Protein AF-A0A350VZP4-F1 (afdb_monomer)

Nearest PDB structures (foldseek):
  2hr2-assembly2_B  TM=6.328E-01  e=2.659E-02  Chlorobaculum tepidum TLS
  6epf-assembly1_Q  TM=5.638E-01  e=1.658E-01  Rattus norvegicus
  8glv-assembly1_Lf  TM=3.505E-01  e=9.281E-02  Chlamydomonas reinhardtii
  5m73-assembly1_C  TM=5.768E-01  e=5.293E-01  Homo sapiens
  4p3f-assembly1_A  TM=4.362E-01  e=3.387E-01  Homo sapiens

Secondary structure (DSSP, 8-state):
-B--HHHHHHHHHHTT--HHHHHTTTS-HHHHHHHHTTSSPPPHHHHHHHHHHTT--STTSB-PPPHHHHHHHHHHHHHHHHHHTT-HHHHHHHHHHHHHH--SHHHHHHHHHHHHHHHHHTT--HHHHHHHHHHHHHTT-TT--GGGGGG----HHHHHHHHHHHHHHHHTT-HHHHHHHHHHHHHHHHSTTS-HHHHHHHHHHHHHHHHHHHHHTT-HHHHHHHHHHHHHHHTT-S--TTHHHHHHHHHHHH-HHHHHHHHHHHHTTS---

Radius of gyration: 20.95 Å; Cα contacts (8 Å, |Δi|>4): 313; chains: 1; bounding box: 65×46×57 Å

Structure (mmCIF, N/CA/C/O backbone):
data_AF-A0A350VZP4-F1
#
_entry.id   AF-A0A350VZP4-F1
#
loop_
_atom_site.group_PDB
_atom_site.id
_atom_site.type_symbol
_atom_site.label_atom_id
_atom_site.label_alt_id
_atom_site.label_comp_id
_atom_site.label_asym_id
_atom_site.label_entity_id
_atom_site.label_seq_id
_atom_site.pdbx_PDB_ins_code
_atom_site.Cartn_x
_atom_site.Cartn_y
_atom_site.Cartn_z
_atom_site.occupancy
_atom_site.B_iso_or_equiv
_atom_site.auth_seq_id
_atom_site.auth_comp_id
_atom_site.auth_asym_id
_atom_site.auth_atom_id
_atom_site.pdbx_PDB_model_num
ATOM 1 N N . MET A 1 1 ? 18.866 -14.760 -0.408 1.00 57.41 1 MET A N 1
ATOM 2 C CA . MET A 1 1 ? 18.502 -15.368 -1.714 1.00 57.41 1 MET A CA 1
ATOM 3 C C . MET A 1 1 ? 18.438 -14.247 -2.742 1.00 57.41 1 MET A C 1
ATOM 5 O O . MET A 1 1 ? 17.937 -13.197 -2.379 1.00 57.41 1 MET A O 1
ATOM 9 N N . PHE A 1 2 ? 18.953 -14.392 -3.967 1.00 70.62 2 PHE A N 1
ATOM 10 C CA . PHE A 1 2 ? 18.781 -13.342 -4.988 1.00 70.62 2 PHE A CA 1
ATOM 11 C C . PHE A 1 2 ? 17.349 -13.341 -5.523 1.00 70.62 2 PHE A C 1
ATOM 13 O O . PHE A 1 2 ? 16.767 -14.417 -5.671 1.00 70.62 2 PHE A O 1
ATOM 20 N N . TYR A 1 3 ? 16.772 -12.168 -5.800 1.00 76.81 3 TYR A N 1
ATOM 21 C CA . TYR A 1 3 ? 15.453 -12.132 -6.433 1.00 76.81 3 TYR A CA 1
ATOM 22 C C . TYR A 1 3 ? 15.550 -12.664 -7.869 1.00 76.81 3 TYR A C 1
ATOM 24 O O . TYR A 1 3 ? 16.471 -12.339 -8.615 1.00 76.81 3 TYR A O 1
ATOM 32 N N . SER A 1 4 ? 14.608 -13.526 -8.246 1.00 85.94 4 SER A N 1
ATOM 33 C CA . SER A 1 4 ? 14.521 -14.115 -9.580 1.00 85.94 4 SER A CA 1
ATOM 34 C C . SER A 1 4 ? 13.068 -14.150 -10.005 1.00 85.94 4 SER A C 1
ATOM 36 O O . SER A 1 4 ? 12.213 -14.598 -9.243 1.00 85.94 4 SER A O 1
ATOM 38 N N . GLY A 1 5 ? 12.791 -13.732 -11.240 1.00 90.00 5 GLY A N 1
ATOM 39 C CA . GLY A 1 5 ? 11.440 -13.781 -11.794 1.00 90.00 5 GLY A CA 1
ATOM 40 C C . GLY A 1 5 ? 10.832 -15.187 -11.804 1.00 90.00 5 GLY A C 1
ATOM 41 O O . GLY A 1 5 ? 9.613 -15.309 -11.739 1.00 90.00 5 GLY A O 1
ATOM 42 N N . LYS A 1 6 ? 11.651 -16.248 -11.772 1.00 92.88 6 LYS A N 1
ATOM 43 C CA . LYS A 1 6 ? 11.173 -17.634 -11.647 1.00 92.88 6 LYS A CA 1
ATOM 44 C C . LYS A 1 6 ? 10.316 -17.852 -10.397 1.00 92.88 6 LYS A C 1
ATOM 46 O O . LYS A 1 6 ? 9.273 -18.483 -10.497 1.00 92.88 6 LYS A O 1
ATOM 51 N N . PHE A 1 7 ? 10.679 -17.237 -9.266 1.00 93.69 7 PHE A N 1
ATOM 52 C CA . PHE A 1 7 ? 9.888 -17.334 -8.034 1.00 93.69 7 PHE A CA 1
ATOM 53 C C . PHE A 1 7 ? 8.480 -16.751 -8.197 1.00 93.69 7 PHE A C 1
ATOM 55 O O . PHE A 1 7 ? 7.531 -17.285 -7.628 1.00 93.69 7 PHE A O 1
ATOM 62 N N . ILE A 1 8 ? 8.327 -15.685 -8.995 1.00 96.56 8 ILE A N 1
ATOM 63 C CA . ILE A 1 8 ? 7.005 -15.135 -9.325 1.00 96.56 8 ILE A CA 1
ATOM 64 C C . ILE A 1 8 ? 6.190 -16.195 -10.071 1.00 96.56 8 ILE A C 1
ATOM 66 O O . ILE A 1 8 ? 5.062 -16.476 -9.675 1.00 96.56 8 ILE A O 1
ATOM 70 N N . GLY A 1 9 ? 6.773 -16.819 -11.099 1.00 97.00 9 GLY A N 1
ATOM 71 C CA . GLY A 1 9 ? 6.106 -17.852 -11.893 1.00 97.00 9 GLY A CA 1
ATOM 72 C C . GLY A 1 9 ? 5.699 -19.073 -11.066 1.00 97.00 9 GLY A C 1
ATOM 73 O O . GLY A 1 9 ? 4.558 -19.521 -11.167 1.00 97.00 9 GLY A O 1
ATOM 74 N N . ASP A 1 10 ? 6.589 -19.569 -10.206 1.00 96.00 10 ASP A N 1
ATOM 75 C CA . ASP A 1 10 ? 6.340 -20.740 -9.356 1.00 96.00 10 ASP A CA 1
ATOM 76 C C . ASP A 1 10 ? 5.151 -20.510 -8.411 1.00 96.00 10 ASP A C 1
ATOM 78 O O . ASP A 1 10 ? 4.213 -21.315 -8.354 1.00 96.00 10 ASP A O 1
ATOM 82 N N . VAL A 1 11 ? 5.141 -19.372 -7.709 1.00 96.69 11 VAL A N 1
ATOM 83 C CA . VAL A 1 11 ? 4.050 -19.018 -6.793 1.00 96.69 11 VAL A CA 1
ATOM 84 C C . VAL A 1 11 ? 2.759 -18.732 -7.562 1.00 96.69 11 VAL A C 1
ATOM 86 O O . VAL A 1 11 ? 1.705 -19.248 -7.188 1.00 96.69 11 VAL A O 1
ATOM 89 N N . ARG A 1 12 ? 2.824 -17.957 -8.655 1.00 97.75 12 ARG A N 1
ATOM 90 C CA . ARG A 1 12 ? 1.656 -17.610 -9.480 1.00 97.75 12 ARG A CA 1
ATOM 91 C C . ARG A 1 12 ? 0.965 -18.863 -10.022 1.00 97.75 12 ARG A C 1
ATOM 93 O O . ARG A 1 12 ? -0.257 -18.964 -9.939 1.00 97.75 12 ARG A O 1
ATOM 100 N N . ASN A 1 13 ? 1.737 -19.814 -10.552 1.00 97.19 13 ASN A N 1
ATOM 101 C CA . ASN A 1 13 ? 1.211 -21.074 -11.078 1.00 97.19 13 ASN A CA 1
ATOM 102 C C . ASN A 1 13 ? 0.595 -21.934 -9.966 1.00 97.19 13 ASN A C 1
ATOM 104 O O . ASN A 1 13 ? -0.486 -22.478 -10.160 1.00 97.19 13 ASN A O 1
ATOM 108 N N . THR A 1 14 ? 1.221 -21.994 -8.786 1.00 97.00 14 THR A N 1
ATOM 109 C CA . THR A 1 14 ? 0.673 -22.714 -7.620 1.00 97.00 14 THR A CA 1
ATOM 110 C C . THR A 1 14 ? -0.674 -22.134 -7.168 1.00 97.00 14 THR A C 1
ATOM 112 O O . THR A 1 14 ? -1.569 -22.875 -6.771 1.00 97.00 14 THR A O 1
ATOM 115 N N . GLN A 1 15 ? -0.842 -20.812 -7.262 1.00 96.19 15 GLN A N 1
ATOM 116 C CA . GLN A 1 15 ? -2.089 -20.111 -6.931 1.00 96.19 15 GLN A CA 1
ATOM 117 C C . GLN A 1 15 ? -3.099 -20.056 -8.095 1.00 96.19 15 GLN A C 1
ATOM 119 O O . GLN A 1 15 ? -4.172 -19.483 -7.932 1.00 96.19 15 GLN A O 1
ATOM 124 N N . ASN A 1 16 ? -2.784 -20.636 -9.261 1.00 96.38 16 ASN A N 1
ATOM 125 C CA . ASN A 1 16 ? -3.605 -20.590 -10.481 1.00 96.38 16 ASN A CA 1
ATOM 126 C C . ASN A 1 16 ? -3.973 -19.169 -10.960 1.00 96.38 16 ASN A C 1
ATOM 128 O O . ASN A 1 16 ? -5.009 -18.968 -11.592 1.00 96.38 16 ASN A O 1
ATOM 132 N N . ILE A 1 17 ? -3.116 -18.181 -10.694 1.00 97.06 17 ILE A N 1
ATOM 133 C CA . ILE A 1 17 ? -3.336 -16.790 -11.113 1.00 97.06 17 ILE A CA 1
ATOM 134 C C . ILE A 1 17 ? -2.867 -16.615 -12.559 1.00 97.06 17 ILE A C 1
ATOM 136 O O . ILE A 1 17 ? -1.773 -17.050 -12.933 1.00 97.06 17 ILE A O 1
ATOM 140 N N . LYS A 1 18 ? -3.657 -15.952 -13.406 1.00 97.69 18 LYS A N 1
ATOM 141 C CA . LYS A 1 18 ? -3.267 -15.708 -14.802 1.00 97.69 18 LYS A CA 1
ATOM 142 C C . LYS A 1 18 ? -2.211 -14.608 -14.889 1.00 97.69 18 LYS A C 1
ATOM 144 O O . LYS A 1 18 ? -2.207 -13.653 -14.118 1.00 97.69 18 LYS A O 1
ATOM 149 N N . LEU A 1 19 ? -1.360 -14.680 -15.917 1.00 98.06 19 LEU A N 1
ATOM 150 C CA . LEU A 1 19 ? -0.386 -13.622 -16.228 1.00 98.06 19 LEU A CA 1
ATOM 151 C C . LEU A 1 19 ? -1.046 -12.239 -16.346 1.00 98.06 19 LEU A C 1
ATOM 153 O O . LEU A 1 19 ? -0.492 -11.256 -15.869 1.00 98.06 19 LEU A O 1
ATOM 157 N N . ALA A 1 20 ? -2.220 -12.163 -16.981 1.00 97.19 20 ALA A N 1
ATOM 158 C CA . ALA A 1 20 ? -2.945 -10.908 -17.175 1.00 97.19 20 ALA A CA 1
ATOM 159 C C . ALA A 1 20 ? -3.426 -10.287 -15.857 1.00 97.19 20 ALA A C 1
ATOM 161 O O . ALA A 1 20 ? -3.312 -9.077 -15.693 1.00 97.19 20 ALA A O 1
ATOM 162 N N . GLU A 1 21 ? -3.902 -11.113 -14.922 1.00 96.62 21 GLU A N 1
ATOM 163 C CA . GLU A 1 21 ? -4.370 -10.673 -13.602 1.00 96.62 21 GLU A CA 1
ATOM 164 C C . GLU A 1 21 ? -3.193 -10.151 -12.772 1.00 96.62 21 GLU A C 1
ATOM 166 O O . GLU A 1 21 ? -3.247 -9.045 -12.241 1.00 96.62 21 GLU A O 1
ATOM 171 N N . LEU A 1 22 ? -2.076 -10.890 -12.736 1.00 97.88 22 LEU A N 1
ATOM 172 C CA . LEU A 1 22 ? -0.912 -10.467 -11.960 1.00 97.88 22 LEU A CA 1
ATOM 173 C C . LEU A 1 22 ? -0.239 -9.213 -12.541 1.00 97.88 22 LEU A C 1
ATOM 175 O O . LEU A 1 22 ? 0.160 -8.321 -11.791 1.00 97.88 22 LEU A O 1
ATOM 179 N N . ALA A 1 23 ? -0.109 -9.134 -13.869 1.00 97.38 23 ALA A N 1
ATOM 180 C CA . ALA A 1 23 ? 0.598 -8.049 -14.550 1.00 97.38 23 ALA A CA 1
ATOM 181 C C . ALA A 1 23 ? -0.189 -6.730 -14.603 1.00 97.38 23 ALA A C 1
ATOM 183 O O . ALA A 1 23 ? 0.414 -5.693 -14.887 1.00 97.38 23 ALA A O 1
ATOM 184 N N . GLN A 1 24 ? -1.505 -6.757 -14.355 1.00 96.19 24 GLN A N 1
ATOM 185 C CA . GLN A 1 24 ? -2.424 -5.640 -14.583 1.00 96.19 24 GLN A CA 1
ATOM 186 C C . GLN A 1 24 ? -1.878 -4.309 -14.050 1.00 96.19 24 GLN A C 1
ATOM 188 O O . GLN A 1 24 ? -1.622 -4.162 -12.856 1.00 96.19 24 GLN A O 1
ATOM 193 N N . GLY A 1 25 ? -1.648 -3.364 -14.965 1.00 95.75 25 GLY A N 1
ATOM 194 C CA . GLY A 1 25 ? -1.142 -2.020 -14.675 1.00 95.75 25 GLY A CA 1
ATOM 195 C C . GLY A 1 25 ? 0.305 -1.925 -14.173 1.00 95.75 25 GLY A C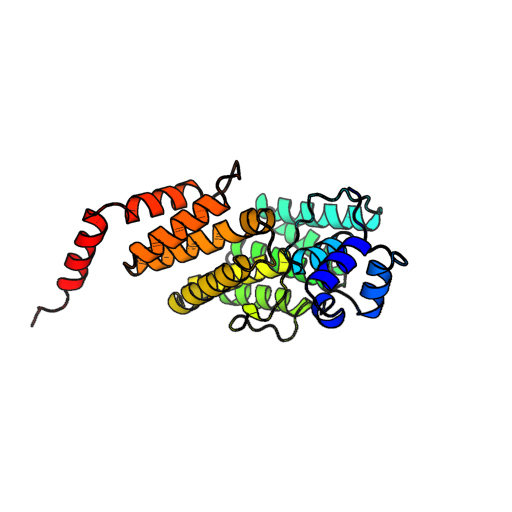 1
ATOM 196 O O . GLY A 1 25 ? 0.833 -0.818 -14.135 1.00 95.75 25 GLY A O 1
ATOM 197 N N . LEU A 1 26 ? 0.970 -3.041 -13.850 1.00 96.88 26 LEU A N 1
ATOM 198 C CA . LEU A 1 26 ? 2.385 -3.080 -13.458 1.00 96.88 26 LEU A CA 1
ATOM 199 C C . LEU A 1 26 ? 3.306 -3.241 -14.671 1.00 96.88 26 LEU A C 1
ATOM 201 O O . LEU A 1 26 ? 4.328 -2.565 -14.781 1.00 96.88 26 LEU A O 1
ATOM 205 N N . CYS A 1 27 ? 2.957 -4.152 -15.583 1.00 96.50 27 CYS A N 1
ATOM 206 C CA . CYS A 1 27 ? 3.698 -4.404 -16.816 1.00 96.50 27 CYS A CA 1
ATOM 207 C C . CYS A 1 27 ? 2.826 -5.132 -17.855 1.00 96.50 27 CYS A C 1
ATOM 209 O O . CYS A 1 27 ? 1.683 -5.491 -17.589 1.00 96.50 27 CYS A O 1
ATOM 211 N N . SER A 1 28 ? 3.348 -5.357 -19.064 1.00 97.12 28 SER A N 1
ATOM 212 C CA . SER A 1 28 ? 2.641 -6.183 -20.050 1.00 97.12 28 SER A CA 1
ATOM 213 C C . SER A 1 28 ? 2.759 -7.674 -19.726 1.00 97.12 28 SER A C 1
ATOM 215 O O . SER A 1 28 ? 3.760 -8.127 -19.170 1.00 97.12 28 SER A O 1
ATOM 217 N N . THR A 1 29 ? 1.784 -8.475 -20.158 1.00 97.94 29 THR A N 1
ATOM 218 C CA . THR A 1 29 ? 1.824 -9.943 -20.015 1.00 97.94 29 THR A CA 1
ATOM 219 C C . THR A 1 29 ? 3.075 -10.555 -20.649 1.00 97.94 29 THR A C 1
ATOM 221 O O . THR A 1 29 ? 3.705 -11.431 -20.063 1.00 97.94 29 THR A O 1
ATOM 224 N N . ALA A 1 30 ? 3.498 -10.042 -21.809 1.00 97.88 30 ALA A N 1
ATOM 225 C CA . ALA A 1 30 ? 4.730 -10.454 -22.482 1.00 97.88 30 ALA A CA 1
ATOM 226 C C . ALA A 1 30 ? 6.005 -10.038 -21.723 1.00 97.88 30 ALA A C 1
ATOM 228 O O . ALA A 1 30 ? 7.049 -10.681 -21.851 1.00 97.88 30 ALA A O 1
ATOM 229 N N . GLN A 1 31 ? 5.963 -8.943 -20.959 1.00 97.31 31 GLN A N 1
ATOM 230 C CA . GLN A 1 31 ? 7.057 -8.578 -20.064 1.00 97.31 31 GLN A CA 1
ATOM 231 C C . GLN A 1 31 ? 7.106 -9.521 -18.862 1.00 97.31 31 GLN A C 1
ATOM 233 O O . GLN A 1 31 ? 8.182 -10.046 -18.587 1.00 97.31 31 GLN A O 1
ATOM 238 N N . LEU A 1 32 ? 5.968 -9.788 -18.212 1.00 98.00 32 LEU A N 1
ATOM 239 C CA . LEU A 1 32 ? 5.892 -10.727 -17.092 1.00 98.00 32 LEU A CA 1
ATOM 240 C C . LEU A 1 32 ? 6.352 -12.135 -17.497 1.00 98.00 32 LEU A C 1
ATOM 242 O O . LEU A 1 32 ? 7.193 -12.710 -16.821 1.00 98.00 32 LEU A O 1
ATOM 246 N N . ALA A 1 33 ? 5.910 -12.652 -18.647 1.00 97.75 33 ALA A N 1
ATOM 247 C CA . ALA A 1 33 ? 6.330 -13.968 -19.137 1.00 97.75 33 ALA A CA 1
ATOM 248 C C . ALA A 1 33 ? 7.857 -14.082 -19.317 1.00 97.75 33 ALA A C 1
ATOM 250 O O . ALA A 1 33 ? 8.453 -15.098 -18.967 1.00 97.75 33 ALA A O 1
ATOM 251 N N . ARG A 1 34 ? 8.513 -13.024 -19.820 1.00 97.56 34 ARG A N 1
ATOM 252 C CA . ARG A 1 34 ? 9.983 -12.978 -19.946 1.00 97.56 34 ARG A CA 1
ATOM 253 C C . ARG A 1 34 ? 10.697 -12.835 -18.603 1.00 97.56 34 ARG A C 1
ATOM 255 O O . ARG A 1 34 ? 11.831 -13.293 -18.482 1.00 97.56 34 ARG A O 1
ATOM 262 N N . ILE A 1 35 ? 10.061 -12.187 -17.626 1.00 96.81 35 ILE A N 1
ATOM 263 C CA . ILE A 1 35 ? 10.557 -12.122 -16.247 1.00 96.81 35 ILE A CA 1
ATOM 264 C C . ILE A 1 35 ? 10.514 -13.520 -15.626 1.00 96.81 35 ILE A C 1
ATOM 266 O O . ILE A 1 35 ? 11.533 -14.004 -15.137 1.00 96.81 35 ILE A O 1
ATOM 270 N N . GLU A 1 36 ? 9.373 -14.204 -15.713 1.00 97.00 36 GLU A N 1
ATOM 271 C CA . GLU A 1 36 ? 9.186 -15.548 -15.154 1.00 97.00 36 GLU A CA 1
ATOM 272 C C . GLU A 1 36 ? 10.107 -16.593 -15.793 1.00 97.00 36 GLU A C 1
ATOM 274 O O . GLU A 1 36 ? 10.627 -17.462 -15.099 1.00 97.00 36 GLU A O 1
ATOM 279 N N . SER A 1 37 ? 10.392 -16.482 -17.093 1.00 95.06 37 SER A N 1
ATOM 280 C CA . SER A 1 37 ? 11.331 -17.382 -17.770 1.00 95.06 37 SER A CA 1
ATOM 281 C C . SER A 1 37 ? 12.809 -17.081 -17.477 1.00 95.06 37 SER A C 1
ATOM 283 O O . SER A 1 37 ? 13.681 -17.873 -17.836 1.00 95.06 37 SER A O 1
ATOM 285 N N . GLY A 1 38 ? 13.114 -15.943 -16.844 1.00 92.19 38 GLY A N 1
ATOM 286 C CA . GLY A 1 38 ? 14.479 -15.460 -16.616 1.00 92.19 38 GLY A CA 1
ATOM 287 C C . GLY A 1 38 ? 15.149 -14.843 -17.849 1.00 92.19 38 GLY A C 1
ATOM 288 O O . GLY A 1 38 ? 16.324 -14.496 -17.788 1.00 92.19 38 GLY A O 1
ATOM 289 N N . VAL A 1 39 ? 14.419 -14.671 -18.957 1.00 93.25 39 VAL A N 1
ATOM 290 C CA . VAL A 1 39 ? 14.911 -13.988 -20.170 1.00 93.25 39 VAL A CA 1
ATOM 291 C C . VAL A 1 39 ? 15.154 -12.499 -19.908 1.00 93.25 39 VAL A C 1
ATOM 293 O O . VAL A 1 39 ? 15.984 -11.877 -20.568 1.00 93.25 39 VAL A O 1
ATOM 296 N N . ARG A 1 40 ? 14.426 -11.905 -18.957 1.00 90.19 40 ARG A N 1
ATOM 297 C CA . ARG A 1 40 ? 14.554 -10.497 -18.576 1.00 90.19 40 ARG A CA 1
ATOM 298 C C . ARG A 1 40 ? 14.561 -10.352 -17.055 1.00 90.19 40 ARG A C 1
ATOM 300 O O . ARG A 1 40 ? 13.712 -10.932 -16.391 1.00 90.19 40 ARG A O 1
ATOM 307 N N . SER A 1 41 ? 15.451 -9.521 -16.513 1.00 89.50 41 SER A N 1
ATOM 308 C CA . SER A 1 41 ? 15.348 -9.102 -15.108 1.00 89.50 41 SER A CA 1
ATOM 309 C C . SER A 1 41 ? 14.279 -8.020 -14.937 1.00 89.50 41 SER A C 1
ATOM 311 O O . SER A 1 41 ? 14.102 -7.165 -15.810 1.00 89.50 41 SER A O 1
ATOM 313 N N . ALA A 1 42 ? 13.558 -8.063 -13.822 1.00 92.19 42 ALA A N 1
ATOM 314 C CA . ALA A 1 42 ? 12.642 -7.001 -13.426 1.00 92.19 42 ALA A CA 1
ATOM 315 C C . ALA A 1 42 ? 13.388 -5.947 -12.604 1.00 92.19 42 ALA A C 1
ATOM 317 O O . ALA A 1 42 ? 14.251 -6.313 -11.810 1.00 92.19 42 ALA A O 1
ATOM 318 N N . GLU A 1 43 ? 12.996 -4.675 -12.737 1.00 92.81 43 GLU A N 1
ATOM 319 C CA . GLU A 1 43 ? 13.360 -3.661 -11.741 1.00 92.81 43 GLU A CA 1
ATOM 320 C C . GLU A 1 43 ? 12.887 -4.119 -10.366 1.00 92.81 43 GLU A C 1
ATOM 322 O O . GLU A 1 43 ? 11.782 -4.660 -10.249 1.00 92.81 43 GLU A O 1
ATOM 327 N N . LYS A 1 44 ? 13.688 -3.888 -9.319 1.00 93.06 44 LYS A N 1
ATOM 328 C CA . LYS A 1 44 ? 13.354 -4.368 -7.968 1.00 93.06 44 LYS A CA 1
ATOM 329 C C . LYS A 1 44 ? 11.961 -3.923 -7.511 1.00 93.06 44 LYS A C 1
ATOM 331 O O . LYS A 1 44 ? 11.211 -4.738 -6.991 1.00 93.06 44 LYS A O 1
ATOM 336 N N . LEU A 1 45 ? 11.565 -2.680 -7.791 1.00 94.38 45 LEU A N 1
ATOM 337 C CA . LEU A 1 45 ? 10.228 -2.181 -7.448 1.00 94.38 45 LEU A CA 1
ATOM 338 C C . LEU A 1 45 ? 9.098 -2.925 -8.192 1.00 94.38 45 LEU A C 1
ATOM 340 O O . LEU A 1 45 ? 8.040 -3.183 -7.616 1.00 94.38 45 LEU A O 1
ATOM 344 N N . LEU A 1 46 ? 9.321 -3.302 -9.457 1.00 95.81 46 LEU A N 1
ATOM 345 C CA . LEU A 1 46 ? 8.380 -4.120 -10.227 1.00 95.81 46 LEU A CA 1
ATOM 346 C C . LEU A 1 46 ? 8.330 -5.555 -9.690 1.00 95.81 46 LEU A C 1
ATOM 348 O O . LEU A 1 46 ? 7.239 -6.101 -9.535 1.00 95.81 46 LEU A O 1
ATOM 352 N N . PHE A 1 47 ? 9.489 -6.155 -9.397 1.00 95.81 47 PHE A N 1
ATOM 353 C CA . PHE A 1 47 ? 9.564 -7.479 -8.777 1.00 95.81 47 PHE A CA 1
ATOM 354 C C . PHE A 1 47 ? 8.785 -7.502 -7.461 1.00 95.81 47 PHE A C 1
ATOM 356 O O . PHE A 1 47 ? 7.953 -8.385 -7.266 1.00 95.81 47 PHE A O 1
ATOM 363 N N . ASP A 1 48 ? 9.015 -6.508 -6.602 1.00 95.62 48 ASP A N 1
ATOM 364 C CA . ASP A 1 48 ? 8.368 -6.424 -5.299 1.00 95.62 48 ASP A CA 1
ATOM 365 C C . ASP A 1 48 ? 6.858 -6.297 -5.440 1.00 95.62 48 ASP A C 1
ATOM 367 O O . ASP A 1 48 ? 6.122 -7.075 -4.844 1.00 95.62 48 ASP A O 1
ATOM 371 N N . SER A 1 49 ? 6.400 -5.415 -6.331 1.00 96.94 49 SER A N 1
ATOM 372 C CA . SER A 1 49 ? 4.972 -5.239 -6.600 1.00 96.94 49 SER A CA 1
ATOM 373 C C . SER A 1 49 ? 4.308 -6.538 -7.072 1.00 96.94 49 SER A C 1
ATOM 375 O O . SER A 1 49 ? 3.242 -6.899 -6.580 1.00 96.94 49 SER A O 1
ATOM 377 N N . LEU A 1 50 ? 4.937 -7.270 -7.999 1.00 97.69 50 LEU A N 1
ATOM 378 C CA . LEU A 1 50 ? 4.417 -8.544 -8.508 1.00 97.69 50 LEU A CA 1
ATOM 379 C C . LEU A 1 50 ? 4.400 -9.629 -7.424 1.00 97.69 50 LEU A C 1
ATOM 381 O O . LEU A 1 50 ? 3.417 -10.352 -7.287 1.00 97.69 50 LEU A O 1
ATOM 385 N N . TYR A 1 51 ? 5.475 -9.756 -6.651 1.00 96.31 51 TYR A N 1
ATOM 386 C CA . TYR A 1 51 ? 5.593 -10.801 -5.638 1.00 96.31 51 TYR A CA 1
ATOM 387 C C . TYR A 1 51 ? 4.688 -10.532 -4.423 1.00 96.31 51 TYR A C 1
ATOM 389 O O . TYR A 1 51 ? 4.085 -11.450 -3.872 1.00 96.31 51 TYR A O 1
ATOM 397 N N . GLU A 1 52 ? 4.495 -9.265 -4.062 1.00 96.44 52 GLU A N 1
ATOM 398 C CA . GLU A 1 52 ? 3.577 -8.850 -2.997 1.00 96.44 52 GLU A CA 1
ATOM 399 C C . GLU A 1 52 ? 2.109 -9.050 -3.382 1.00 96.44 52 GLU A C 1
ATOM 401 O O . GLU A 1 52 ? 1.317 -9.456 -2.533 1.00 96.44 52 GLU A O 1
ATOM 406 N N . ARG A 1 53 ? 1.736 -8.870 -4.659 1.00 97.00 53 ARG A N 1
ATOM 407 C CA . ARG A 1 53 ? 0.390 -9.224 -5.153 1.00 97.00 53 ARG A CA 1
ATOM 408 C C . ARG A 1 53 ? 0.057 -10.710 -4.971 1.00 97.00 53 ARG A C 1
ATOM 410 O O . ARG A 1 53 ? -1.111 -11.063 -4.817 1.00 97.00 53 ARG A O 1
ATOM 417 N N . LEU A 1 54 ? 1.073 -11.573 -4.933 1.00 96.81 54 LEU A N 1
ATOM 418 C CA . LEU A 1 54 ? 0.942 -13.001 -4.617 1.00 96.81 54 LEU A CA 1
ATOM 419 C C . LEU A 1 54 ? 0.864 -13.283 -3.102 1.00 96.81 54 LEU A C 1
ATOM 421 O O . LEU A 1 54 ? 0.840 -14.446 -2.689 1.00 96.81 54 LEU A O 1
ATOM 425 N N . GLY A 1 55 ? 0.848 -12.234 -2.272 1.00 95.50 55 GLY A N 1
ATOM 426 C CA . GLY A 1 55 ? 0.825 -12.303 -0.812 1.00 95.50 55 GLY A CA 1
ATOM 427 C C . GLY A 1 55 ? 2.159 -12.715 -0.190 1.00 95.50 55 GLY A C 1
ATOM 428 O O . GLY A 1 55 ? 2.173 -13.253 0.917 1.00 95.50 55 GLY A O 1
ATOM 429 N N . LYS A 1 56 ? 3.277 -12.527 -0.902 1.00 94.69 56 LYS A N 1
ATOM 430 C CA . LYS A 1 56 ? 4.595 -13.028 -0.497 1.00 94.69 56 LYS A CA 1
ATOM 431 C C . LYS A 1 56 ? 5.533 -11.922 -0.044 1.00 94.69 56 LYS A C 1
ATOM 433 O O . LYS A 1 56 ? 5.523 -10.814 -0.575 1.00 94.69 56 LYS A O 1
ATOM 438 N N . ASN A 1 57 ? 6.384 -12.253 0.922 1.00 90.50 57 ASN A N 1
ATOM 439 C CA . ASN A 1 57 ? 7.360 -11.320 1.465 1.00 90.50 57 ASN A CA 1
ATOM 440 C C . ASN A 1 57 ? 8.604 -11.203 0.570 1.00 90.50 57 ASN A C 1
ATOM 442 O O . ASN A 1 57 ? 9.235 -12.194 0.195 1.00 90.50 57 ASN A O 1
ATOM 446 N N . THR A 1 58 ? 8.977 -9.960 0.274 1.00 90.69 58 THR A N 1
ATOM 447 C CA . THR A 1 58 ? 10.073 -9.570 -0.619 1.00 90.69 58 THR A CA 1
ATOM 448 C C . THR A 1 58 ? 11.399 -9.256 0.087 1.00 90.69 58 THR A C 1
ATOM 450 O O . THR A 1 58 ? 12.448 -9.248 -0.562 1.00 90.69 58 THR A O 1
ATOM 453 N N . GLU A 1 59 ? 11.399 -9.051 1.406 1.00 84.06 59 GLU A N 1
ATOM 454 C CA . GLU A 1 59 ? 12.579 -8.702 2.219 1.00 84.06 59 GLU A CA 1
ATOM 455 C C . GLU A 1 59 ? 13.577 -9.863 2.358 1.00 84.06 59 GLU A C 1
ATOM 457 O O . GLU A 1 59 ? 14.749 -9.658 2.661 1.00 84.06 59 GLU A O 1
ATOM 462 N N . ARG A 1 60 ? 13.144 -11.100 2.082 1.00 82.06 60 ARG A N 1
ATOM 463 C CA . ARG A 1 60 ? 14.027 -12.283 2.057 1.00 82.06 60 ARG A CA 1
ATOM 464 C C . ARG A 1 60 ? 14.983 -12.284 0.859 1.00 82.06 60 ARG A C 1
ATOM 466 O O . ARG A 1 60 ? 15.933 -13.080 0.819 1.00 82.06 60 ARG A O 1
ATOM 473 N N . PHE A 1 61 ? 14.727 -11.421 -0.125 1.00 86.00 61 PHE A N 1
ATOM 474 C CA . PHE A 1 61 ? 15.559 -11.313 -1.309 1.00 86.00 61 PHE A CA 1
ATOM 475 C C . PHE A 1 61 ? 16.587 -10.195 -1.194 1.00 86.00 61 PHE A C 1
ATOM 477 O O . PHE A 1 61 ? 16.258 -9.025 -1.017 1.00 86.00 61 PHE A O 1
ATOM 484 N N . THR A 1 62 ? 17.841 -10.557 -1.423 1.00 82.00 62 THR A N 1
ATOM 485 C CA . THR A 1 62 ? 18.923 -9.614 -1.678 1.00 82.00 62 THR A CA 1
ATOM 486 C C . THR A 1 62 ? 18.831 -9.152 -3.130 1.00 82.00 62 THR A C 1
ATOM 488 O O . THR A 1 62 ? 18.690 -9.975 -4.040 1.00 82.00 62 THR A O 1
ATOM 491 N N . ALA A 1 63 ? 18.908 -7.843 -3.351 1.00 80.31 63 ALA A N 1
ATOM 492 C CA . ALA A 1 63 ? 18.852 -7.233 -4.672 1.00 80.31 63 ALA A CA 1
ATOM 493 C C . ALA A 1 63 ? 20.150 -6.484 -4.975 1.00 80.31 63 ALA A C 1
ATOM 495 O O . ALA A 1 63 ? 20.576 -5.651 -4.179 1.00 80.31 63 ALA A O 1
ATOM 496 N N . TYR A 1 64 ? 20.743 -6.757 -6.138 1.00 82.56 64 TYR A N 1
ATOM 497 C CA . TYR A 1 64 ? 21.690 -5.838 -6.759 1.00 82.56 64 TYR A CA 1
ATOM 498 C C . TYR A 1 64 ? 20.898 -4.917 -7.676 1.00 82.56 64 TYR A C 1
ATOM 500 O O . TYR A 1 64 ? 20.186 -5.390 -8.563 1.00 82.56 64 TYR A O 1
ATOM 508 N N . LEU A 1 65 ? 20.983 -3.621 -7.401 1.00 89.06 65 LEU A N 1
ATOM 509 C CA . LEU A 1 65 ? 20.370 -2.582 -8.214 1.00 89.06 65 LEU A CA 1
ATOM 510 C C . LEU A 1 65 ? 21.415 -2.069 -9.196 1.00 89.06 65 LEU A C 1
ATOM 512 O O . LEU A 1 65 ? 22.587 -1.933 -8.834 1.00 89.06 65 LEU A O 1
ATOM 516 N N . ASP A 1 66 ? 20.994 -1.773 -10.421 1.00 90.44 66 ASP A N 1
ATOM 517 C CA . ASP A 1 66 ? 21.817 -0.947 -11.295 1.00 90.44 66 ASP A CA 1
ATOM 518 C C . ASP A 1 66 ? 21.879 0.500 -10.773 1.00 90.44 66 ASP A C 1
ATOM 520 O O . ASP A 1 66 ? 21.162 0.883 -9.842 1.00 90.44 66 ASP A O 1
ATOM 524 N N . CYS A 1 67 ? 22.771 1.306 -11.352 1.00 92.75 67 CYS A N 1
ATOM 525 C CA . CYS A 1 67 ? 22.972 2.691 -10.930 1.00 92.75 67 CYS A CA 1
ATOM 526 C C . CYS A 1 67 ? 21.674 3.510 -10.982 1.00 92.75 67 CYS A C 1
ATOM 528 O O . CYS A 1 67 ? 21.402 4.279 -10.063 1.00 92.75 67 CYS A O 1
ATOM 530 N N . ASP A 1 68 ? 20.848 3.314 -12.009 1.00 92.44 68 ASP A N 1
ATOM 531 C CA . ASP A 1 68 ? 19.630 4.096 -12.195 1.00 92.44 68 ASP A CA 1
ATOM 532 C C . ASP A 1 68 ? 18.535 3.678 -11.197 1.00 92.44 68 ASP A C 1
ATOM 534 O O . ASP A 1 68 ? 17.816 4.523 -10.657 1.00 92.44 68 ASP A O 1
ATOM 538 N N . GLU A 1 69 ? 18.390 2.377 -10.927 1.00 93.75 69 GLU A N 1
ATOM 539 C CA . GLU A 1 69 ? 17.489 1.829 -9.907 1.00 93.75 69 GLU A CA 1
ATOM 540 C C . GLU A 1 69 ? 17.899 2.256 -8.503 1.00 93.75 69 GLU A C 1
ATOM 542 O O . GLU A 1 69 ? 17.039 2.605 -7.685 1.00 93.75 69 GLU A O 1
ATOM 547 N N . TYR A 1 70 ? 19.203 2.259 -8.232 1.00 94.94 70 TYR A N 1
ATOM 548 C CA . TYR A 1 70 ? 19.750 2.717 -6.967 1.00 94.94 70 TYR A CA 1
ATOM 549 C C . TYR A 1 70 ? 19.478 4.210 -6.750 1.00 94.94 70 TYR A C 1
ATOM 551 O O . TYR A 1 70 ? 18.951 4.585 -5.702 1.00 94.94 70 TYR A O 1
ATOM 559 N N . GLU A 1 71 ? 19.715 5.059 -7.753 1.00 95.38 71 GLU A N 1
ATOM 560 C CA . GLU A 1 71 ? 19.401 6.490 -7.658 1.00 95.38 71 GLU A CA 1
ATOM 561 C C . GLU A 1 71 ? 17.902 6.753 -7.479 1.00 95.38 71 GLU A C 1
ATOM 563 O O . GLU A 1 71 ? 17.509 7.613 -6.685 1.00 95.38 71 GLU A O 1
ATOM 568 N N . ARG A 1 72 ? 17.036 5.971 -8.142 1.00 95.44 72 ARG A N 1
ATOM 569 C CA . ARG A 1 72 ? 15.586 6.031 -7.903 1.00 95.44 72 ARG A CA 1
ATOM 570 C C . ARG A 1 72 ? 15.234 5.638 -6.472 1.00 95.44 72 ARG A C 1
ATOM 572 O O . ARG A 1 72 ? 14.412 6.309 -5.852 1.00 95.44 72 ARG A O 1
ATOM 579 N N . LEU A 1 73 ? 15.831 4.575 -5.931 1.00 95.25 73 LEU A N 1
ATOM 580 C CA . LEU A 1 73 ? 15.622 4.181 -4.537 1.00 95.25 73 LEU A CA 1
ATOM 581 C C . LEU A 1 73 ? 16.038 5.299 -3.577 1.00 95.25 73 LEU A C 1
ATOM 583 O O . LEU A 1 73 ? 15.246 5.676 -2.713 1.00 95.25 73 LEU A O 1
ATOM 587 N N . LEU A 1 74 ? 17.231 5.868 -3.761 1.00 96.50 74 LEU A N 1
ATOM 588 C CA . LEU A 1 74 ? 17.707 6.974 -2.936 1.00 96.50 74 LEU A CA 1
ATOM 589 C C . LEU A 1 74 ? 16.802 8.202 -3.043 1.00 96.50 74 LEU A C 1
ATOM 591 O O . LEU A 1 74 ? 16.542 8.853 -2.036 1.00 96.50 74 LEU A O 1
ATOM 595 N N . ALA A 1 75 ? 16.284 8.514 -4.232 1.00 97.25 75 ALA A N 1
ATOM 596 C CA . ALA A 1 75 ? 15.350 9.619 -4.405 1.00 97.25 75 ALA A CA 1
ATOM 597 C C . ALA A 1 75 ? 14.044 9.405 -3.624 1.00 97.25 75 ALA A C 1
ATOM 599 O O . ALA A 1 75 ? 13.581 10.338 -2.970 1.00 97.25 75 ALA A O 1
ATOM 600 N N . ARG A 1 76 ? 13.491 8.183 -3.611 1.00 97.38 76 ARG A N 1
ATOM 601 C CA . ARG A 1 76 ? 12.315 7.857 -2.783 1.00 97.38 76 ARG A CA 1
ATOM 602 C C . ARG A 1 76 ? 12.609 8.005 -1.289 1.00 97.38 76 ARG A C 1
ATOM 604 O O . ARG A 1 76 ? 11.817 8.599 -0.567 1.00 97.38 76 ARG A O 1
ATOM 611 N N . ILE A 1 77 ? 13.770 7.531 -0.832 1.00 97.50 77 ILE A N 1
ATOM 612 C CA . ILE A 1 77 ? 14.195 7.694 0.568 1.00 97.50 77 ILE A CA 1
ATOM 613 C C . ILE A 1 77 ? 14.312 9.182 0.923 1.00 97.50 77 ILE A C 1
ATOM 615 O O . ILE A 1 77 ? 13.765 9.608 1.934 1.00 97.50 77 ILE A O 1
ATOM 619 N N . ARG A 1 78 ? 14.954 9.993 0.068 1.00 98.25 78 ARG A N 1
ATOM 620 C CA . ARG A 1 78 ? 15.080 11.446 0.269 1.00 98.25 78 ARG A CA 1
ATOM 621 C C . ARG A 1 78 ? 13.723 12.139 0.369 1.00 98.25 78 ARG A C 1
ATOM 623 O O . ARG A 1 78 ? 13.556 12.982 1.243 1.00 98.25 78 ARG A O 1
ATOM 630 N N . ILE A 1 79 ? 12.766 11.786 -0.495 1.00 98.44 79 ILE A N 1
ATOM 631 C CA . ILE A 1 79 ? 11.399 12.327 -0.440 1.00 98.44 79 ILE A CA 1
ATOM 632 C C . ILE A 1 79 ? 10.768 12.031 0.925 1.00 98.44 79 ILE A C 1
ATOM 634 O O . ILE A 1 79 ? 10.293 12.962 1.571 1.00 98.44 79 ILE A O 1
ATOM 638 N N . CYS A 1 80 ? 10.815 10.775 1.383 1.00 97.12 80 CYS A N 1
ATOM 639 C CA . CYS A 1 80 ? 10.276 10.384 2.688 1.00 97.12 80 CYS A CA 1
ATOM 640 C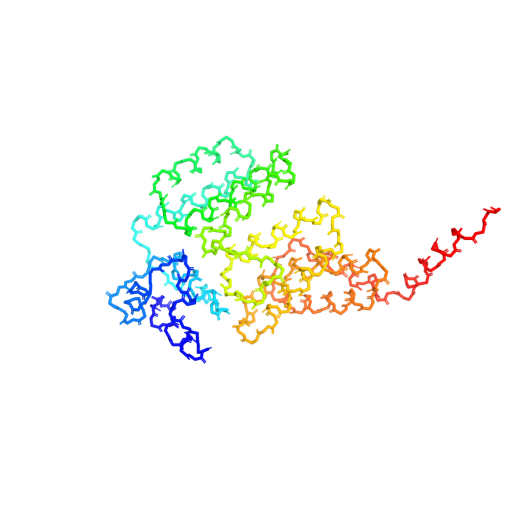 C . CYS A 1 80 ? 10.949 11.153 3.834 1.00 97.12 80 CYS A C 1
ATOM 642 O O . CYS A 1 80 ? 10.253 11.783 4.623 1.00 97.12 80 CYS A O 1
ATOM 644 N N . CYS A 1 81 ? 12.287 11.213 3.869 1.00 97.81 81 CYS A N 1
ATOM 645 C CA . CYS A 1 81 ? 13.010 11.962 4.901 1.00 97.81 81 CYS A CA 1
ATOM 646 C C . CYS A 1 81 ? 12.628 13.449 4.920 1.00 97.81 81 CYS A C 1
ATOM 648 O O . CYS A 1 81 ? 12.391 14.001 5.989 1.00 97.81 81 CYS A O 1
ATOM 650 N N . CYS A 1 82 ? 12.515 14.107 3.759 1.00 98.31 82 CYS A N 1
ATOM 651 C CA . CYS A 1 82 ? 12.095 15.509 3.709 1.00 98.31 82 CYS A CA 1
ATOM 652 C C . CYS A 1 82 ? 10.679 15.713 4.270 1.00 98.31 82 CYS A C 1
ATOM 654 O O . CYS A 1 82 ? 10.428 16.723 4.926 1.00 98.31 82 CYS A O 1
ATOM 656 N N . ILE A 1 83 ? 9.752 14.783 4.017 1.00 97.56 83 ILE A N 1
ATOM 657 C CA . ILE A 1 83 ? 8.386 14.845 4.558 1.00 97.56 83 ILE A CA 1
ATOM 658 C C . ILE A 1 83 ? 8.402 14.640 6.079 1.00 97.56 83 ILE A C 1
ATOM 660 O O . ILE A 1 83 ? 7.823 15.455 6.800 1.00 97.56 83 ILE A O 1
ATOM 664 N N . ASP A 1 84 ? 9.100 13.610 6.561 1.00 95.00 84 ASP A N 1
ATOM 665 C CA . ASP A 1 84 ? 9.194 13.263 7.985 1.00 95.00 84 ASP A CA 1
ATOM 666 C C . ASP A 1 84 ? 9.851 14.370 8.821 1.00 95.00 84 ASP A C 1
ATOM 668 O O . ASP A 1 84 ? 9.407 14.672 9.929 1.00 95.00 84 ASP A O 1
ATOM 672 N N . GLU A 1 85 ? 10.879 15.022 8.275 1.00 97.25 85 GLU A N 1
ATOM 673 C CA . GLU A 1 85 ? 11.613 16.119 8.916 1.00 97.25 85 GLU A CA 1
ATOM 674 C C . GLU A 1 85 ? 10.900 17.480 8.806 1.00 97.25 85 GLU A C 1
ATOM 676 O O . GLU A 1 85 ? 11.407 18.490 9.293 1.00 97.25 85 GLU A O 1
ATOM 681 N N . GLY A 1 86 ? 9.742 17.549 8.142 1.00 97.38 86 GLY A N 1
ATOM 682 C CA . GLY A 1 86 ? 8.997 18.797 7.954 1.00 97.38 86 GLY A CA 1
ATOM 683 C C . GLY A 1 86 ? 9.578 19.741 6.891 1.00 97.38 86 GLY A C 1
ATOM 684 O O . GLY A 1 86 ? 9.131 20.884 6.762 1.00 97.38 86 GLY A O 1
ATOM 685 N N . ARG A 1 87 ? 10.547 19.287 6.086 1.00 98.12 87 ARG A N 1
ATOM 686 C CA . ARG A 1 87 ? 11.155 20.037 4.972 1.00 98.12 87 ARG A CA 1
ATOM 687 C C . ARG A 1 87 ? 10.271 19.982 3.724 1.00 98.12 87 ARG A C 1
ATOM 689 O O . ARG A 1 87 ? 10.630 19.452 2.674 1.00 98.12 87 ARG A O 1
ATOM 696 N N . TYR A 1 88 ? 9.074 20.554 3.837 1.00 97.88 88 TYR A N 1
ATOM 697 C CA . TYR A 1 88 ? 8.019 20.449 2.824 1.00 97.88 88 TYR A CA 1
ATOM 698 C C . TYR A 1 88 ? 8.345 21.129 1.487 1.00 97.88 88 TYR A C 1
ATOM 700 O O . TYR A 1 88 ? 7.806 20.723 0.459 1.00 97.88 88 TYR A O 1
ATOM 708 N N . SER A 1 89 ? 9.186 22.170 1.471 1.00 97.50 89 SER A N 1
ATOM 709 C CA . SER A 1 89 ? 9.644 22.783 0.212 1.00 97.50 89 SER A CA 1
ATOM 710 C C . SER A 1 89 ? 10.541 21.813 -0.556 1.00 97.50 89 SER A C 1
ATOM 712 O O . SER A 1 89 ? 10.219 21.451 -1.687 1.00 97.50 89 SER A O 1
ATOM 714 N N . ASP A 1 90 ? 11.579 21.298 0.107 1.00 97.81 90 ASP A N 1
ATOM 715 C CA . ASP A 1 90 ? 12.501 20.303 -0.445 1.00 97.81 90 ASP A CA 1
ATOM 716 C C . ASP A 1 90 ? 11.746 19.060 -0.933 1.00 97.81 90 ASP A C 1
ATOM 718 O O . ASP A 1 90 ? 12.006 18.562 -2.026 1.00 97.81 90 ASP A O 1
ATOM 722 N N . ALA A 1 91 ? 10.762 18.578 -0.164 1.00 98.31 91 ALA A N 1
ATOM 723 C CA . ALA A 1 91 ? 9.929 17.444 -0.562 1.00 98.31 91 ALA A CA 1
ATOM 724 C C . ALA A 1 91 ? 9.219 17.690 -1.907 1.00 98.31 91 ALA A C 1
ATOM 726 O O . ALA A 1 91 ? 9.243 16.819 -2.777 1.00 98.31 91 ALA A O 1
ATOM 727 N N . ARG A 1 92 ? 8.637 18.882 -2.124 1.00 98.12 92 ARG A N 1
ATOM 728 C CA . ARG A 1 92 ? 7.987 19.239 -3.403 1.00 98.12 92 ARG A CA 1
ATOM 729 C C . ARG A 1 92 ? 8.977 19.247 -4.560 1.00 98.12 92 ARG A C 1
ATOM 731 O O . ARG A 1 92 ? 8.655 18.745 -5.636 1.00 98.12 92 ARG A O 1
ATOM 738 N N . GLU A 1 93 ? 10.171 19.789 -4.345 1.00 97.94 93 GLU A N 1
ATOM 739 C CA . GLU A 1 93 ? 11.221 19.818 -5.364 1.00 97.94 93 GLU A CA 1
ATOM 740 C C . GLU A 1 93 ? 11.690 18.405 -5.732 1.00 97.94 93 GLU A C 1
ATOM 742 O O . GLU A 1 93 ? 11.774 18.071 -6.916 1.00 97.94 93 GLU A O 1
ATOM 747 N N . GLN A 1 94 ? 11.917 17.544 -4.734 1.00 97.94 94 GLN A N 1
ATOM 748 C CA . GLN A 1 94 ? 12.320 16.153 -4.950 1.00 97.94 94 GLN A CA 1
ATOM 749 C C . GLN A 1 94 ? 11.224 15.341 -5.659 1.00 97.94 94 GLN A C 1
ATOM 751 O O . GLN A 1 94 ? 11.526 14.608 -6.602 1.00 97.94 94 GLN A O 1
ATOM 756 N N . ILE A 1 95 ? 9.950 15.513 -5.282 1.00 98.00 95 ILE A N 1
ATOM 757 C CA . ILE A 1 95 ? 8.803 14.896 -5.972 1.00 98.00 95 ILE A CA 1
ATOM 758 C C . ILE A 1 95 ? 8.755 15.346 -7.439 1.00 98.00 95 ILE A C 1
ATOM 760 O O . ILE A 1 95 ? 8.628 14.516 -8.343 1.00 98.00 95 ILE A O 1
ATOM 764 N N . ALA A 1 96 ? 8.901 16.648 -7.704 1.00 97.19 96 ALA A N 1
ATOM 765 C CA . ALA A 1 96 ? 8.886 17.185 -9.062 1.00 97.19 96 ALA A CA 1
ATOM 766 C C . ALA A 1 96 ? 10.054 16.654 -9.912 1.00 97.19 96 ALA A C 1
ATOM 768 O O . ALA A 1 96 ? 9.865 16.336 -11.090 1.00 97.19 96 ALA A O 1
ATOM 769 N N . ALA A 1 97 ? 11.248 16.525 -9.329 1.00 96.62 97 ALA A N 1
ATOM 770 C CA . ALA A 1 97 ? 12.405 15.931 -9.993 1.00 96.62 97 ALA A CA 1
ATOM 771 C C . ALA A 1 97 ? 12.177 14.442 -10.309 1.00 96.62 97 ALA A C 1
ATOM 773 O O . ALA A 1 97 ? 12.374 14.017 -11.450 1.00 96.62 97 ALA A O 1
ATOM 774 N N . TYR A 1 98 ? 11.676 13.668 -9.342 1.00 97.00 98 TYR A N 1
ATOM 775 C CA . TYR A 1 98 ? 11.386 12.242 -9.513 1.00 97.00 98 TYR A CA 1
ATOM 776 C C . TYR A 1 98 ? 10.344 11.986 -10.611 1.00 97.00 98 TYR A C 1
ATOM 778 O O . TYR A 1 98 ? 10.523 11.108 -11.461 1.00 97.00 98 TYR A O 1
ATOM 786 N N . ARG A 1 99 ? 9.290 12.811 -10.649 1.00 95.88 99 ARG A N 1
ATOM 787 C CA . ARG A 1 99 ? 8.230 12.775 -11.668 1.00 95.88 99 ARG A CA 1
ATOM 788 C C . ARG A 1 99 ? 8.743 13.054 -13.080 1.00 95.88 99 ARG A C 1
ATOM 790 O O . ARG A 1 99 ? 8.225 12.503 -14.044 1.00 95.88 99 ARG A O 1
ATOM 797 N N . LYS A 1 100 ? 9.756 13.911 -13.234 1.00 94.00 100 LYS A N 1
ATOM 798 C CA . LYS A 1 100 ? 10.374 14.166 -14.548 1.00 94.00 100 LYS A CA 1
ATOM 799 C C . LYS A 1 100 ? 11.217 12.980 -15.020 1.00 94.00 100 LYS A C 1
ATOM 801 O O . LYS A 1 100 ? 11.249 12.705 -16.217 1.00 94.00 100 LYS A O 1
ATOM 806 N N . ALA A 1 101 ? 11.877 12.291 -14.090 1.00 90.31 101 ALA A N 1
ATOM 807 C CA . ALA A 1 101 ? 12.781 11.182 -14.382 1.00 90.31 101 ALA A CA 1
ATOM 808 C C . ALA A 1 101 ? 12.067 9.839 -14.626 1.00 90.31 101 ALA A C 1
ATOM 810 O O . ALA A 1 101 ? 12.627 8.957 -15.273 1.00 90.31 101 ALA A O 1
ATOM 811 N N . THR A 1 102 ? 10.843 9.660 -14.121 1.00 87.81 102 THR A N 1
ATOM 812 C CA . THR A 1 102 ? 10.130 8.373 -14.158 1.00 87.81 102 THR A CA 1
ATOM 813 C C . THR A 1 102 ? 8.696 8.528 -14.654 1.00 87.81 102 THR A C 1
ATOM 815 O O . THR A 1 102 ? 8.024 9.504 -14.345 1.00 87.81 102 THR A O 1
ATOM 818 N N . LYS A 1 103 ? 8.223 7.566 -15.458 1.00 83.19 103 LYS A N 1
ATOM 819 C CA . LYS A 1 103 ? 6.871 7.603 -16.053 1.00 83.19 103 LYS A CA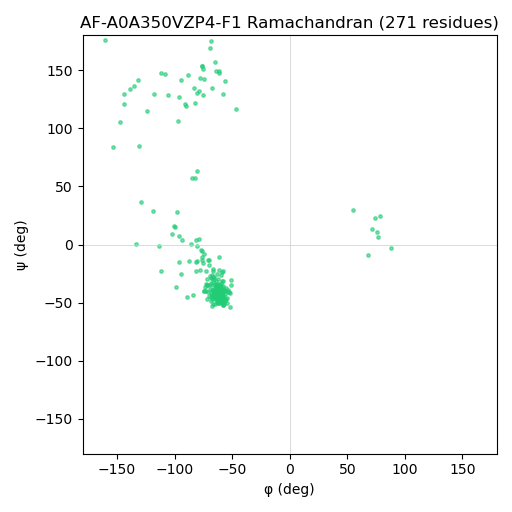 1
ATOM 820 C C . LYS A 1 103 ? 6.092 6.292 -15.951 1.00 83.19 103 LYS A C 1
ATOM 822 O O . LYS A 1 103 ? 4.985 6.216 -16.470 1.00 83.19 103 LYS A O 1
ATOM 827 N N . ASN A 1 104 ? 6.661 5.244 -15.350 1.00 90.19 104 ASN A N 1
ATOM 828 C CA . ASN A 1 104 ? 5.930 3.984 -15.213 1.00 90.19 104 ASN A CA 1
ATOM 829 C C . ASN A 1 104 ? 4.882 4.089 -14.090 1.00 90.19 104 ASN A C 1
ATOM 831 O O . ASN A 1 104 ? 5.036 4.865 -13.148 1.00 90.19 104 ASN A O 1
ATOM 835 N N . ASN A 1 105 ? 3.827 3.286 -14.188 1.00 94.94 105 ASN A N 1
ATOM 836 C CA . ASN A 1 105 ? 2.680 3.368 -13.287 1.00 94.94 105 ASN A CA 1
ATOM 837 C C . ASN A 1 105 ? 3.037 3.153 -11.809 1.00 94.94 105 ASN A C 1
ATOM 839 O O . ASN A 1 105 ? 2.435 3.779 -10.946 1.00 94.94 105 ASN A O 1
ATOM 843 N N . ILE A 1 106 ? 4.030 2.311 -11.512 1.00 95.38 106 ILE A N 1
ATOM 844 C CA . ILE A 1 106 ? 4.429 1.983 -10.135 1.00 95.38 106 ILE A CA 1
ATOM 845 C C . ILE A 1 106 ? 5.126 3.179 -9.473 1.00 95.38 106 ILE A C 1
ATOM 847 O O . ILE A 1 106 ? 4.845 3.524 -8.326 1.00 95.38 106 ILE A O 1
ATOM 851 N N . HIS A 1 107 ? 5.989 3.873 -10.220 1.00 96.00 107 HIS A N 1
ATOM 852 C CA . HIS A 1 107 ? 6.625 5.110 -9.766 1.00 96.00 107 HIS A CA 1
ATOM 853 C C . HIS A 1 107 ? 5.603 6.242 -9.613 1.00 96.00 107 HIS A C 1
ATOM 855 O O . HIS A 1 107 ? 5.663 6.987 -8.636 1.00 96.00 107 HIS A O 1
ATOM 861 N N . MET A 1 108 ? 4.629 6.342 -10.523 1.00 96.44 108 MET A N 1
ATOM 862 C CA . MET A 1 108 ? 3.534 7.318 -10.419 1.00 96.44 108 MET A CA 1
ATOM 863 C C . MET A 1 108 ? 2.634 7.053 -9.209 1.00 96.44 108 MET A C 1
ATOM 865 O O . MET A 1 108 ? 2.254 7.987 -8.503 1.00 96.44 108 MET A O 1
ATOM 869 N N . GLN A 1 109 ? 2.356 5.783 -8.925 1.00 96.81 109 GLN A N 1
ATOM 870 C CA . GLN A 1 109 ? 1.615 5.365 -7.744 1.00 96.81 109 GLN A CA 1
ATOM 871 C C . GLN A 1 109 ? 2.332 5.773 -6.449 1.00 96.81 109 GLN A C 1
ATOM 873 O O . GLN A 1 109 ? 1.701 6.332 -5.551 1.00 96.81 109 GLN A O 1
ATOM 878 N N . TYR A 1 110 ? 3.651 5.561 -6.366 1.00 97.44 110 TYR A N 1
ATOM 879 C CA . TYR A 1 110 ? 4.458 6.018 -5.229 1.00 97.44 110 TYR A CA 1
ATOM 880 C C . TYR A 1 110 ? 4.387 7.543 -5.057 1.00 97.44 110 TYR A C 1
ATOM 882 O O . TYR A 1 110 ? 4.193 8.027 -3.942 1.00 97.44 110 TYR A O 1
ATOM 890 N N . LEU A 1 111 ? 4.493 8.304 -6.152 1.00 97.81 111 LEU A N 1
ATOM 891 C CA . LEU A 1 111 ? 4.392 9.764 -6.093 1.00 97.81 111 LEU A CA 1
ATOM 892 C C . LEU A 1 111 ? 3.036 10.227 -5.558 1.00 97.81 111 LEU A C 1
ATOM 894 O O . LEU A 1 111 ? 2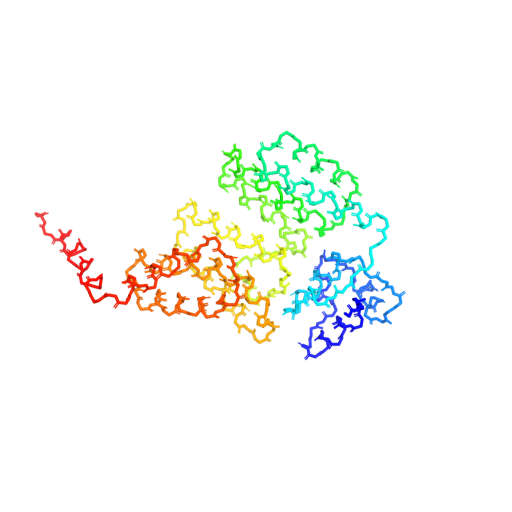.997 11.181 -4.789 1.00 97.81 111 LEU A O 1
ATOM 898 N N . CYS A 1 112 ? 1.941 9.550 -5.913 1.00 98.19 112 CYS A N 1
ATOM 899 C CA . CYS A 1 112 ? 0.621 9.882 -5.378 1.00 98.19 112 CYS A CA 1
ATOM 900 C C . CYS A 1 112 ? 0.552 9.687 -3.858 1.00 98.19 112 CYS A C 1
ATOM 902 O O . CYS A 1 112 ? -0.017 10.527 -3.162 1.00 98.19 112 CYS A O 1
ATOM 904 N N . LEU A 1 113 ? 1.166 8.621 -3.329 1.00 97.56 113 LEU A N 1
ATOM 905 C CA . LEU A 1 113 ? 1.254 8.411 -1.884 1.00 97.56 113 LEU A CA 1
ATOM 906 C C . LEU A 1 113 ? 2.049 9.539 -1.205 1.00 97.56 113 LEU A C 1
ATOM 908 O O . LEU A 1 113 ? 1.552 10.143 -0.258 1.00 97.56 113 LEU A O 1
ATOM 912 N N . ALA A 1 114 ? 3.243 9.854 -1.717 1.00 97.88 114 ALA A N 1
ATOM 913 C CA . ALA A 1 114 ? 4.101 10.900 -1.156 1.00 97.88 114 ALA A CA 1
ATOM 914 C C . ALA A 1 114 ? 3.447 12.294 -1.217 1.00 97.88 114 ALA A C 1
ATOM 916 O O . ALA A 1 114 ? 3.530 13.076 -0.271 1.00 97.88 114 ALA A O 1
ATOM 917 N N . GLU A 1 115 ? 2.754 12.607 -2.315 1.00 98.25 115 GLU A N 1
ATOM 918 C CA . GLU A 1 115 ? 1.979 13.843 -2.449 1.00 98.25 115 GLU A CA 1
ATOM 919 C C . GLU A 1 115 ? 0.828 13.899 -1.449 1.00 98.25 115 GLU A C 1
ATOM 921 O O . GLU A 1 115 ? 0.635 14.934 -0.816 1.00 98.25 115 GLU A O 1
ATOM 926 N N . CYS A 1 116 ? 0.092 12.800 -1.264 1.00 98.19 116 CYS A N 1
ATOM 927 C CA . CYS A 1 116 ? -0.974 12.741 -0.268 1.00 98.19 116 CYS A CA 1
ATOM 928 C C . CYS A 1 116 ? -0.432 12.955 1.151 1.00 98.19 116 CYS A C 1
ATOM 930 O O . CYS A 1 116 ? -1.035 13.682 1.939 1.00 98.19 116 CYS A O 1
ATOM 932 N N . GLU A 1 117 ? 0.707 12.354 1.488 1.00 96.69 117 GLU A N 1
ATOM 933 C CA . GLU A 1 117 ? 1.327 12.528 2.800 1.00 96.69 117 GLU A CA 1
ATOM 934 C C . GLU A 1 117 ? 1.721 13.991 3.039 1.00 96.69 117 GLU A C 1
ATOM 936 O O . GLU A 1 117 ? 1.361 14.589 4.056 1.00 96.69 1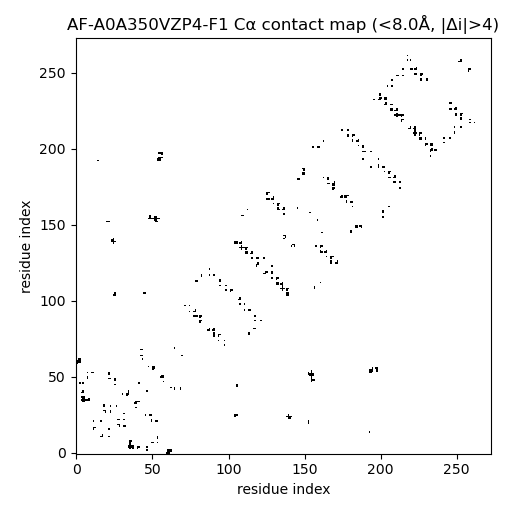17 GLU A O 1
ATOM 941 N N . LEU A 1 118 ? 2.357 14.620 2.050 1.00 97.44 118 LEU A N 1
ATOM 942 C CA . LEU A 1 118 ? 2.672 16.044 2.085 1.00 97.44 118 LEU A CA 1
ATOM 943 C C . LEU A 1 118 ? 1.409 16.914 2.220 1.00 97.44 118 LEU A C 1
ATOM 945 O O . LEU A 1 118 ? 1.395 17.872 2.997 1.00 97.44 118 LEU A O 1
ATOM 949 N N . MET A 1 119 ? 0.343 16.592 1.482 1.00 97.31 119 MET A N 1
ATOM 950 C CA . MET A 1 119 ? -0.947 17.285 1.544 1.00 97.31 119 MET A CA 1
ATOM 951 C C . MET A 1 119 ? -1.540 17.233 2.956 1.00 97.31 119 MET A C 1
ATOM 953 O O . MET A 1 119 ? -1.939 18.272 3.483 1.00 97.31 119 MET A O 1
ATOM 957 N N . GLN A 1 120 ? -1.527 16.065 3.602 1.00 94.88 120 GLN A N 1
ATOM 958 C CA . GLN A 1 120 ? -2.000 15.897 4.979 1.00 94.88 120 GLN A CA 1
ATOM 959 C C . GLN A 1 120 ? -1.167 16.719 5.972 1.00 94.88 120 GLN A C 1
ATOM 961 O O . GLN A 1 120 ? -1.724 17.438 6.801 1.00 94.88 120 GLN A O 1
ATOM 966 N N . LYS A 1 121 ? 0.168 16.681 5.859 1.00 94.88 121 LYS A N 1
ATOM 967 C CA . LYS A 1 121 ? 1.085 17.434 6.739 1.00 94.88 121 LYS A CA 1
ATOM 968 C C . LYS A 1 121 ? 0.987 18.952 6.574 1.00 94.88 121 LYS A C 1
ATOM 970 O O . LYS A 1 121 ? 1.335 19.695 7.487 1.00 94.88 121 LYS A O 1
ATOM 975 N N . THR A 1 122 ? 0.509 19.413 5.421 1.00 95.06 122 THR A N 1
ATOM 976 C CA . THR A 1 122 ? 0.359 20.840 5.092 1.00 95.06 122 THR A CA 1
ATOM 977 C C . THR A 1 122 ? -1.081 21.346 5.213 1.00 95.06 122 THR A C 1
ATOM 979 O O . THR A 1 122 ? -1.356 22.485 4.848 1.00 95.06 122 THR A O 1
ATOM 982 N N . GLY A 1 123 ? -1.992 20.535 5.766 1.00 93.50 123 GLY A N 1
ATOM 983 C CA . GLY A 1 123 ? -3.363 20.950 6.080 1.00 93.50 123 GLY A CA 1
ATOM 984 C C . GLY A 1 123 ? -4.311 20.992 4.879 1.00 93.50 123 GLY A C 1
ATOM 985 O O . GLY A 1 123 ? -5.300 21.723 4.906 1.00 93.50 123 GLY A O 1
ATOM 986 N N . SER A 1 124 ? -4.028 20.231 3.818 1.00 95.81 124 SER A N 1
ATOM 987 C CA . SER A 1 124 ? -4.958 20.077 2.691 1.00 95.81 124 SER A CA 1
ATOM 988 C C . SER A 1 124 ? -6.249 19.377 3.124 1.00 95.81 124 SER A C 1
ATOM 990 O O . SER A 1 124 ? -6.273 18.632 4.105 1.00 95.81 124 SER A O 1
ATOM 992 N N . SER A 1 125 ? -7.335 19.575 2.371 1.00 96.69 125 SER A N 1
ATOM 993 C CA . SER A 1 125 ? -8.613 18.940 2.695 1.00 96.69 125 SER A CA 1
ATOM 994 C C . SER A 1 125 ? -8.543 17.412 2.591 1.00 96.69 125 SER A C 1
ATOM 996 O O . SER A 1 125 ? -7.843 16.843 1.747 1.00 96.69 125 SER A O 1
ATOM 998 N N . VAL A 1 126 ? -9.349 16.739 3.415 1.00 96.31 126 VAL A N 1
ATOM 999 C CA . VAL A 1 126 ? -9.511 15.277 3.378 1.00 96.31 126 VAL A CA 1
ATOM 1000 C C . VAL A 1 126 ? -9.998 14.810 2.001 1.00 96.31 126 VAL A C 1
ATOM 1002 O O . VAL A 1 126 ? -9.549 13.775 1.513 1.00 96.31 126 VAL A O 1
ATOM 1005 N N . SER A 1 127 ? -10.862 15.589 1.336 1.00 96.75 127 SER A N 1
ATOM 1006 C CA . SER A 1 127 ? -11.339 15.291 -0.021 1.00 96.75 127 SER A CA 1
ATOM 1007 C C . SER A 1 127 ? -10.209 15.275 -1.050 1.00 96.75 127 SER A C 1
ATOM 1009 O O . SER A 1 127 ? -10.094 14.317 -1.804 1.00 96.75 127 SER A O 1
ATOM 1011 N N . ALA A 1 128 ? -9.325 16.275 -1.030 1.00 97.88 128 ALA A N 1
ATOM 1012 C CA . ALA A 1 128 ? -8.203 16.339 -1.958 1.00 97.88 128 ALA A CA 1
ATOM 1013 C C . ALA A 1 128 ? -7.216 15.182 -1.724 1.00 97.88 128 ALA A C 1
ATOM 1015 O O . ALA A 1 128 ? -6.716 14.589 -2.678 1.00 97.88 128 ALA A O 1
ATOM 1016 N N . CYS A 1 129 ? -6.972 14.821 -0.458 1.00 97.94 129 CYS A N 1
ATOM 1017 C CA . CYS A 1 129 ? -6.152 13.656 -0.112 1.00 97.94 129 CYS A CA 1
ATOM 1018 C C . CYS A 1 129 ? -6.779 12.361 -0.646 1.00 97.94 129 CYS A C 1
ATOM 1020 O O . CYS A 1 129 ? -6.105 11.547 -1.272 1.00 97.94 129 CYS A O 1
ATOM 1022 N N . LYS A 1 130 ? -8.091 12.196 -0.458 1.00 97.69 130 LYS A N 1
ATOM 1023 C CA . LYS A 1 130 ? -8.852 11.048 -0.956 1.00 97.69 130 LYS A CA 1
ATOM 1024 C C . LYS A 1 130 ? -8.756 10.909 -2.481 1.00 97.69 130 LYS A C 1
ATOM 1026 O O . LYS A 1 130 ? -8.521 9.803 -2.969 1.00 97.69 130 LYS A O 1
ATOM 1031 N N . ASP A 1 131 ? -8.894 12.008 -3.220 1.00 98.06 131 ASP A N 1
ATOM 1032 C CA . ASP A 1 131 ? -8.779 12.014 -4.683 1.00 98.06 131 ASP A CA 1
ATOM 1033 C C . ASP A 1 131 ? -7.363 11.638 -5.136 1.00 98.06 131 ASP A C 1
ATOM 1035 O O . ASP A 1 131 ? -7.198 10.803 -6.026 1.00 98.06 131 ASP A O 1
ATOM 1039 N N . LYS A 1 132 ? -6.336 12.172 -4.461 1.00 98.50 132 LYS A N 1
ATOM 1040 C CA . LYS A 1 132 ? -4.927 11.852 -4.730 1.00 98.50 132 LYS A CA 1
ATOM 1041 C C . LYS A 1 132 ? -4.597 10.375 -4.478 1.00 98.50 132 LYS A C 1
ATOM 1043 O O . LYS A 1 132 ? -3.872 9.758 -5.256 1.00 98.50 132 LYS A O 1
ATOM 1048 N N . LEU A 1 133 ? -5.146 9.779 -3.422 1.00 98.50 133 LEU A N 1
ATOM 1049 C CA . LEU A 1 133 ? -4.972 8.351 -3.138 1.00 98.50 133 LEU A CA 1
ATOM 1050 C C . LEU A 1 133 ? -5.637 7.480 -4.211 1.00 98.50 133 LEU A C 1
ATOM 1052 O O . LEU A 1 133 ? -5.037 6.506 -4.667 1.00 98.50 133 LEU A O 1
ATOM 1056 N N . MET A 1 134 ? -6.841 7.852 -4.658 1.00 98.12 134 MET A N 1
ATOM 1057 C CA . MET A 1 134 ? -7.536 7.144 -5.737 1.00 98.12 134 MET A CA 1
ATOM 1058 C C . MET A 1 134 ? -6.804 7.277 -7.080 1.00 98.12 134 MET A C 1
ATOM 1060 O O . MET A 1 134 ? -6.708 6.296 -7.812 1.00 98.12 134 MET A O 1
ATOM 1064 N N . GLU A 1 135 ? -6.230 8.447 -7.386 1.00 98.00 135 GLU A N 1
ATOM 1065 C CA . GLU A 1 135 ? -5.324 8.638 -8.533 1.00 98.00 135 GLU A CA 1
ATOM 1066 C C . GLU A 1 135 ? -4.164 7.626 -8.489 1.00 98.00 135 GLU A C 1
ATOM 1068 O O . GLU A 1 135 ? -3.882 6.955 -9.485 1.00 98.00 135 GLU A O 1
ATOM 1073 N N . GLY A 1 136 ? -3.547 7.445 -7.317 1.00 97.75 136 GLY A N 1
ATOM 1074 C CA . GLY A 1 136 ? -2.458 6.487 -7.118 1.00 97.75 136 GLY A CA 1
ATOM 1075 C C . GLY A 1 136 ? -2.869 5.035 -7.355 1.00 97.75 136 GLY A C 1
ATOM 1076 O O . GLY A 1 136 ? -2.173 4.304 -8.063 1.00 97.75 136 GLY A O 1
ATOM 1077 N N . ILE A 1 137 ? -4.010 4.601 -6.813 1.00 97.62 137 ILE A N 1
ATOM 1078 C CA . ILE A 1 137 ? -4.501 3.228 -7.021 1.00 97.62 137 ILE A CA 1
ATOM 1079 C C . ILE A 1 137 ? -4.827 3.002 -8.505 1.00 97.62 137 ILE A C 1
ATOM 1081 O O . ILE A 1 137 ? -4.460 1.978 -9.083 1.00 97.62 137 ILE A O 1
ATOM 1085 N N . ARG A 1 138 ? -5.433 3.997 -9.162 1.00 97.56 138 ARG A N 1
ATOM 1086 C CA . ARG A 1 138 ? -5.824 3.916 -10.576 1.00 97.56 138 ARG A CA 1
ATOM 1087 C C . ARG A 1 138 ? -4.664 3.920 -11.562 1.00 97.56 138 ARG A C 1
ATOM 1089 O O . ARG A 1 138 ? -4.856 3.533 -12.713 1.00 97.56 138 ARG A O 1
ATOM 1096 N N . CYS A 1 139 ? -3.453 4.255 -11.117 1.00 96.62 139 CYS A N 1
ATOM 1097 C CA . CYS A 1 139 ? -2.251 4.043 -11.919 1.00 96.62 139 CYS A CA 1
ATOM 1098 C C . CYS A 1 139 ? -2.046 2.553 -12.252 1.00 96.62 139 CYS A C 1
ATOM 1100 O O . CYS A 1 139 ? -1.586 2.235 -13.347 1.00 96.62 139 CYS A O 1
ATOM 1102 N N . THR A 1 140 ? -2.388 1.634 -11.342 1.00 96.31 140 THR A N 1
ATOM 1103 C CA . THR A 1 140 ? -2.191 0.183 -11.532 1.00 96.31 140 THR A CA 1
ATOM 1104 C C . THR A 1 140 ? -3.501 -0.595 -11.684 1.00 96.31 140 THR A C 1
ATOM 1106 O O . THR A 1 140 ? -3.513 -1.640 -12.333 1.00 96.31 140 THR A O 1
ATOM 1109 N N . TYR A 1 141 ? -4.617 -0.060 -11.185 1.00 96.75 141 TYR A N 1
ATOM 1110 C CA . TYR A 1 141 ? -5.967 -0.590 -11.388 1.00 96.75 141 TYR A CA 1
ATOM 1111 C C . TYR A 1 141 ? -6.928 0.527 -11.841 1.00 96.75 141 TYR A C 1
ATOM 1113 O O . TYR A 1 141 ? -7.610 1.111 -11.003 1.00 96.75 141 TYR A O 1
ATOM 1121 N N . PRO A 1 142 ? -7.015 0.853 -13.149 1.00 94.12 142 PRO A N 1
ATOM 1122 C CA . PRO A 1 142 ? -7.799 1.998 -13.642 1.00 94.12 142 PRO A CA 1
ATOM 1123 C C . PRO A 1 142 ? -9.267 2.013 -13.194 1.00 94.12 142 PRO A C 1
ATOM 1125 O O . PRO A 1 142 ? -9.784 3.055 -12.797 1.00 94.12 142 PRO A O 1
ATOM 1128 N N . GLU A 1 143 ? -9.893 0.837 -13.168 1.00 94.19 143 GLU A N 1
ATOM 1129 C CA . GLU A 1 143 ? -11.287 0.637 -12.752 1.00 94.19 143 GLU A CA 1
ATOM 1130 C C . GLU A 1 143 ? -11.401 0.170 -11.293 1.00 94.19 143 GLU A C 1
ATOM 1132 O O . GLU A 1 143 ? -12.328 -0.555 -10.943 1.00 94.19 143 GLU A O 1
ATOM 1137 N N . PHE A 1 144 ? -10.433 0.528 -10.439 1.00 97.38 144 PHE A N 1
ATOM 1138 C CA . PHE A 1 144 ? -10.440 0.103 -9.042 1.00 97.38 144 PHE A CA 1
ATOM 1139 C C . PHE A 1 144 ? -11.712 0.553 -8.325 1.00 97.38 144 PHE A C 1
ATOM 1141 O O . PHE A 1 144 ? -12.064 1.739 -8.321 1.00 97.38 144 PHE A O 1
ATOM 1148 N N . ASP A 1 145 ? -12.334 -0.411 -7.657 1.00 96.38 145 ASP A N 1
ATOM 1149 C CA . ASP A 1 145 ? -13.494 -0.221 -6.807 1.00 96.38 145 ASP A CA 1
ATOM 1150 C C . ASP A 1 145 ? -13.202 -0.762 -5.408 1.00 96.38 145 ASP A C 1
ATOM 1152 O O . ASP A 1 145 ? -13.009 -1.963 -5.203 1.00 96.38 145 ASP A O 1
ATOM 1156 N N . ILE A 1 146 ? -13.182 0.155 -4.444 1.00 96.19 146 ILE A N 1
ATOM 1157 C CA . ILE A 1 146 ? -12.870 -0.142 -3.050 1.00 96.19 146 ILE A CA 1
ATOM 1158 C C . ILE A 1 146 ? -13.904 -1.070 -2.408 1.00 96.19 146 ILE A C 1
ATOM 1160 O O . ILE A 1 146 ? -13.543 -1.880 -1.560 1.00 96.19 146 ILE A O 1
ATOM 1164 N N . ASP A 1 147 ? -15.167 -0.991 -2.831 1.00 95.31 147 ASP A N 1
ATOM 1165 C CA . ASP A 1 147 ? -16.246 -1.807 -2.271 1.00 95.31 147 ASP A CA 1
ATOM 1166 C C . ASP A 1 147 ? -16.160 -3.277 -2.753 1.00 95.31 147 ASP A C 1
ATOM 1168 O O . ASP A 1 147 ? -16.851 -4.145 -2.224 1.00 95.31 147 ASP A O 1
ATOM 1172 N N . ASN A 1 148 ? -15.260 -3.568 -3.704 1.00 95.56 148 ASN A N 1
ATOM 1173 C CA . ASN A 1 148 ? -14.958 -4.895 -4.245 1.00 95.56 148 ASN A CA 1
ATOM 1174 C C . ASN A 1 148 ? -13.493 -5.317 -4.001 1.00 95.56 148 ASN A C 1
ATOM 1176 O O . ASN A 1 148 ? -12.929 -6.087 -4.781 1.00 95.56 148 ASN A O 1
ATOM 1180 N N . ILE A 1 149 ? -12.860 -4.833 -2.924 1.00 95.25 149 ILE A N 1
ATOM 1181 C CA . ILE A 1 149 ? -11.429 -5.049 -2.632 1.00 95.25 149 ILE A CA 1
ATOM 1182 C C . ILE A 1 149 ? -10.978 -6.523 -2.701 1.00 95.25 149 ILE A C 1
ATOM 1184 O O . ILE A 1 149 ? -9.882 -6.806 -3.189 1.00 95.25 149 ILE A O 1
ATOM 1188 N N . ALA A 1 150 ? -11.834 -7.467 -2.299 1.00 91.25 150 ALA A N 1
ATOM 1189 C CA . ALA A 1 150 ? -11.549 -8.905 -2.338 1.00 91.25 150 ALA A CA 1
ATOM 1190 C C . ALA A 1 150 ? -11.285 -9.451 -3.754 1.00 91.25 150 ALA A C 1
ATOM 1192 O O . ALA A 1 150 ? -10.630 -10.482 -3.906 1.00 91.25 150 ALA A O 1
ATOM 1193 N N . GLY A 1 151 ? -11.753 -8.753 -4.792 1.00 92.38 151 GLY A N 1
ATOM 1194 C CA . GLY A 1 151 ? -11.505 -9.097 -6.191 1.00 92.38 151 GLY A CA 1
ATOM 1195 C C . GLY A 1 151 ? -10.107 -8.731 -6.698 1.00 92.38 151 GLY A C 1
ATOM 1196 O O . GLY A 1 151 ? -9.779 -9.060 -7.837 1.00 92.38 151 GLY A O 1
ATOM 1197 N N . TYR A 1 152 ? -9.279 -8.061 -5.889 1.00 95.50 152 TYR A N 1
ATOM 1198 C CA . TYR A 1 152 ? -7.982 -7.543 -6.321 1.00 95.50 152 TYR A CA 1
ATOM 1199 C C . TYR A 1 152 ? -6.795 -8.270 -5.671 1.00 95.50 152 TYR A C 1
ATOM 1201 O O . TYR A 1 152 ? -6.806 -8.700 -4.511 1.00 95.50 152 TYR A O 1
ATOM 1209 N N . TYR A 1 153 ? -5.707 -8.360 -6.436 1.00 95.81 153 TYR A N 1
ATOM 1210 C CA . TYR A 1 153 ? -4.388 -8.743 -5.940 1.00 95.81 153 TYR A CA 1
ATOM 1211 C C . TYR A 1 153 ? -3.605 -7.460 -5.678 1.00 95.81 153 TYR A C 1
ATOM 1213 O O . TYR A 1 153 ? -3.210 -6.785 -6.627 1.00 95.81 153 TYR A O 1
ATOM 1221 N N . LEU A 1 154 ? -3.423 -7.097 -4.409 1.00 96.06 154 LEU A N 1
ATOM 1222 C CA . LEU A 1 154 ? -2.800 -5.828 -4.029 1.00 96.06 154 LEU A CA 1
ATOM 1223 C C . LEU A 1 154 ? -1.376 -6.048 -3.518 1.00 96.06 154 LEU A C 1
ATOM 1225 O O . LEU A 1 154 ? -1.159 -6.867 -2.621 1.00 96.06 154 LEU A O 1
ATOM 1229 N N . SER A 1 155 ? -0.428 -5.295 -4.077 1.00 95.94 155 SER A N 1
ATOM 1230 C CA . SER A 1 155 ? 0.921 -5.135 -3.534 1.00 95.94 155 SER A CA 1
ATOM 1231 C C . SER A 1 155 ? 0.891 -4.344 -2.224 1.00 95.94 155 SER A C 1
ATOM 1233 O O . SER A 1 155 ? -0.148 -3.811 -1.819 1.00 95.94 155 SER A O 1
ATOM 1235 N N . ARG A 1 156 ? 2.040 -4.204 -1.552 1.00 94.00 156 ARG A N 1
ATOM 1236 C CA . ARG A 1 156 ? 2.105 -3.436 -0.304 1.00 94.00 156 ARG A CA 1
ATOM 1237 C C . ARG A 1 156 ? 1.774 -1.962 -0.517 1.00 94.00 156 ARG A C 1
ATOM 1239 O O . ARG A 1 156 ? 1.072 -1.376 0.304 1.00 94.00 156 ARG A O 1
ATOM 1246 N N . LEU A 1 157 ? 2.259 -1.368 -1.608 1.00 95.44 157 LEU A N 1
ATOM 1247 C CA . LEU A 1 157 ? 1.999 0.036 -1.928 1.00 95.44 157 LEU A CA 1
ATOM 1248 C C . LEU A 1 157 ? 0.514 0.272 -2.240 1.00 95.44 157 LEU A C 1
ATOM 1250 O O . LEU A 1 157 ? -0.076 1.229 -1.742 1.00 95.44 157 LEU A O 1
ATOM 1254 N N . GLU A 1 158 ? -0.100 -0.634 -3.002 1.00 97.69 158 GLU A N 1
ATOM 1255 C CA . GLU A 1 158 ? -1.532 -0.591 -3.315 1.00 97.69 158 GLU A CA 1
ATOM 1256 C C . GLU A 1 158 ? -2.380 -0.732 -2.048 1.00 97.69 158 GLU A C 1
ATOM 1258 O O . GLU A 1 158 ? -3.301 0.052 -1.826 1.00 97.69 158 GLU A O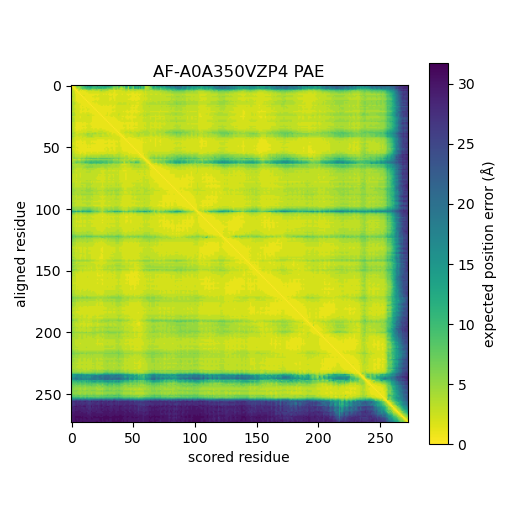 1
ATOM 1263 N N . MET A 1 159 ? -2.025 -1.678 -1.173 1.00 96.38 159 MET A N 1
ATOM 1264 C CA . MET A 1 159 ? -2.696 -1.860 0.112 1.00 96.38 159 MET A CA 1
ATOM 1265 C C . MET A 1 159 ? -2.549 -0.623 1.007 1.00 96.38 159 MET A C 1
ATOM 1267 O O . MET A 1 159 ? -3.519 -0.202 1.629 1.00 96.38 159 MET A O 1
ATOM 1271 N N . LEU A 1 160 ? -1.372 0.006 1.054 1.00 95.75 160 LEU A N 1
ATOM 1272 C CA . LEU A 1 160 ? -1.160 1.219 1.846 1.00 95.75 160 LEU A CA 1
ATOM 1273 C C . LEU A 1 160 ? -2.026 2.385 1.347 1.00 95.75 160 LEU A C 1
ATOM 1275 O O . LEU A 1 160 ? -2.657 3.064 2.156 1.00 95.75 160 LEU A O 1
ATOM 1279 N N . LEU A 1 161 ? -2.112 2.589 0.029 1.00 98.06 161 LEU A N 1
ATOM 1280 C CA . LEU A 1 161 ? -3.003 3.591 -0.564 1.00 98.06 161 LEU A CA 1
ATOM 1281 C C . LEU A 1 161 ? -4.468 3.330 -0.205 1.00 98.06 161 LEU A C 1
ATOM 1283 O O . LEU A 1 161 ? -5.179 4.255 0.183 1.00 98.06 161 LEU A O 1
ATOM 1287 N N . VAL A 1 162 ? -4.900 2.070 -0.282 1.00 98.12 162 VAL A N 1
ATOM 1288 C CA . VAL A 1 162 ? -6.246 1.644 0.111 1.00 98.12 162 VAL A CA 1
ATOM 1289 C C . VAL A 1 162 ? -6.516 1.939 1.588 1.00 98.12 162 VAL A C 1
ATOM 1291 O O . VAL A 1 162 ? -7.530 2.555 1.912 1.00 98.12 162 VAL A O 1
ATOM 1294 N N . GLN A 1 163 ? -5.600 1.583 2.489 1.00 96.88 163 GLN A N 1
ATOM 1295 C CA . GLN A 1 163 ? -5.743 1.857 3.923 1.00 96.88 163 GLN A CA 1
ATOM 1296 C C . GLN A 1 163 ? -5.862 3.359 4.212 1.00 96.88 163 GLN A C 1
ATOM 1298 O O . GLN A 1 163 ? -6.721 3.774 4.992 1.00 96.88 163 GLN A O 1
ATOM 1303 N N . GLN A 1 164 ? -5.044 4.187 3.553 1.00 97.31 164 GLN A N 1
ATOM 1304 C CA . GLN A 1 164 ? -5.136 5.642 3.688 1.00 97.31 164 GLN A CA 1
ATOM 1305 C C . GLN A 1 164 ? -6.436 6.196 3.096 1.00 97.31 164 GLN A C 1
ATOM 1307 O O . GLN A 1 164 ? -7.023 7.121 3.655 1.00 97.31 164 GLN A O 1
ATOM 1312 N N . TYR A 1 165 ? -6.935 5.609 2.008 1.00 98.25 165 TYR A N 1
ATOM 1313 C CA . TYR A 1 165 ? -8.194 6.024 1.396 1.00 98.25 165 TYR A CA 1
ATOM 1314 C C . TYR A 1 165 ? -9.381 5.763 2.334 1.00 98.25 165 TYR A C 1
ATOM 1316 O O . TYR A 1 165 ? -10.229 6.640 2.518 1.00 98.25 165 TYR A O 1
ATOM 1324 N N . VAL A 1 166 ? -9.414 4.595 2.987 1.00 98.25 166 VAL A N 1
ATOM 1325 C CA . VAL A 1 166 ? -10.433 4.268 4.000 1.00 98.25 166 VAL A CA 1
ATOM 1326 C C . VAL A 1 166 ? -10.324 5.193 5.215 1.00 98.25 166 VAL A C 1
ATOM 1328 O O . VAL A 1 166 ? -11.341 5.696 5.694 1.00 98.25 166 VAL A O 1
ATOM 1331 N N . ASN A 1 167 ? -9.108 5.527 5.654 1.00 96.69 167 ASN A N 1
ATOM 1332 C CA . ASN A 1 167 ? -8.898 6.533 6.698 1.00 96.69 167 ASN A CA 1
ATOM 1333 C C . ASN A 1 167 ? -9.480 7.907 6.306 1.00 96.69 167 ASN A C 1
ATOM 1335 O O . ASN A 1 167 ? -10.143 8.546 7.122 1.00 96.69 167 ASN A O 1
ATOM 1339 N N . CYS A 1 168 ? -9.322 8.350 5.054 1.00 97.50 168 CYS A N 1
ATOM 1340 C CA . CYS A 1 168 ? -9.963 9.581 4.580 1.00 97.50 168 CYS A CA 1
ATOM 1341 C C . CYS A 1 168 ? -11.502 9.491 4.572 1.00 97.50 168 CYS A C 1
ATOM 1343 O O . CYS A 1 168 ? -12.172 10.485 4.864 1.00 97.50 168 CYS A O 1
ATOM 1345 N N . ILE A 1 169 ? -12.090 8.326 4.268 1.00 97.75 169 ILE A N 1
ATOM 1346 C CA . ILE A 1 169 ? -13.547 8.104 4.382 1.00 97.75 169 ILE A CA 1
ATOM 1347 C C . ILE A 1 169 ? -13.999 8.296 5.833 1.00 97.75 169 ILE A C 1
ATOM 1349 O O . ILE A 1 169 ? -14.969 9.013 6.088 1.00 97.75 169 ILE A O 1
ATOM 1353 N N . GLU A 1 170 ? -13.272 7.707 6.779 1.00 97.38 170 GLU A N 1
ATOM 1354 C CA . GLU A 1 170 ? -13.563 7.825 8.207 1.00 97.38 170 GLU A CA 1
ATOM 1355 C C . GLU A 1 170 ? -13.465 9.277 8.695 1.00 97.38 170 GLU A C 1
ATOM 1357 O O . GLU A 1 170 ? -14.385 9.775 9.343 1.00 97.38 170 GLU A O 1
ATOM 1362 N N . GLN A 1 171 ? -12.395 9.988 8.318 1.00 95.69 171 GLN A N 1
ATOM 1363 C CA . GLN A 1 171 ? -12.187 11.407 8.641 1.00 95.69 171 GLN A CA 1
ATOM 1364 C C . GLN A 1 171 ? -13.255 12.322 8.029 1.00 95.69 171 GLN A C 1
ATOM 1366 O O . GLN A 1 171 ? -13.542 13.386 8.571 1.00 95.69 171 GLN A O 1
ATOM 1371 N N . SER A 1 172 ? -13.878 11.900 6.926 1.00 95.38 172 SER A N 1
ATOM 1372 C CA . SER A 1 172 ? -15.007 12.604 6.305 1.00 95.38 172 SER A CA 1
ATOM 1373 C C . SER A 1 172 ? -16.345 12.350 7.021 1.00 95.38 172 SER A C 1
ATOM 1375 O O . SER A 1 172 ? -17.390 12.765 6.526 1.00 95.38 172 SER A O 1
ATOM 1377 N N . GLY A 1 173 ? -16.342 11.631 8.150 1.00 95.62 173 GLY A N 1
ATOM 1378 C CA . GLY A 1 173 ? -17.525 11.329 8.959 1.00 95.62 173 GLY A CA 1
ATOM 1379 C C . GLY A 1 173 ? -18.283 10.063 8.547 1.00 95.62 173 GLY A C 1
ATOM 1380 O O . GLY A 1 173 ? -19.218 9.667 9.238 1.00 95.62 173 GLY A O 1
ATOM 1381 N N . GLN A 1 174 ? -17.877 9.373 7.475 1.00 97.12 174 GLN A N 1
ATOM 1382 C CA . GLN A 1 174 ? -18.519 8.135 7.005 1.00 97.12 174 GLN A CA 1
ATOM 1383 C C . GLN A 1 174 ? -18.015 6.909 7.789 1.00 97.12 174 GLN A C 1
ATOM 1385 O O . GLN A 1 174 ? -17.481 5.959 7.213 1.00 97.12 174 GLN A O 1
ATOM 1390 N N . LYS A 1 175 ? -18.168 6.939 9.119 1.00 96.56 175 LYS A N 1
ATOM 1391 C CA . LYS A 1 175 ? -17.594 5.946 10.042 1.00 96.56 175 LYS A CA 1
ATOM 1392 C C . LYS A 1 175 ? -18.052 4.514 9.764 1.00 96.56 175 LYS A C 1
ATOM 1394 O O . LYS A 1 175 ? -17.211 3.626 9.715 1.00 96.56 175 LYS A O 1
ATOM 1399 N N . ASP A 1 176 ? -19.343 4.287 9.519 1.00 97.56 176 ASP A N 1
ATOM 1400 C CA . ASP A 1 176 ? -19.871 2.936 9.262 1.00 97.56 176 ASP A CA 1
ATOM 1401 C C . ASP A 1 176 ? -19.334 2.328 7.966 1.00 97.56 176 ASP A C 1
ATOM 1403 O O . ASP A 1 176 ? -18.961 1.155 7.926 1.00 97.56 176 ASP A O 1
ATOM 1407 N N . ARG A 1 177 ? -19.213 3.145 6.912 1.00 97.62 177 ARG A N 1
ATOM 1408 C CA . ARG A 1 177 ? -18.599 2.704 5.658 1.00 97.62 177 ARG A CA 1
ATOM 1409 C C . ARG A 1 177 ? -17.124 2.367 5.861 1.00 97.62 177 ARG A C 1
ATOM 1411 O O . ARG A 1 177 ? -16.673 1.338 5.372 1.00 97.62 177 ARG A O 1
ATOM 1418 N N . ALA A 1 178 ? -16.384 3.208 6.584 1.00 98.19 178 ALA A N 1
ATOM 1419 C CA . ALA A 1 178 ? -14.982 2.937 6.887 1.00 98.19 178 ALA A CA 1
ATOM 1420 C C . ALA A 1 178 ? -14.813 1.657 7.721 1.00 98.19 178 ALA A C 1
ATOM 1422 O O . ALA A 1 178 ? -13.977 0.826 7.384 1.00 98.19 178 ALA A O 1
ATOM 1423 N N . GLY A 1 179 ? -15.649 1.459 8.747 1.00 98.00 179 GLY A N 1
ATOM 1424 C CA . GLY A 1 179 ? -15.679 0.244 9.563 1.00 98.00 179 GLY A CA 1
ATOM 1425 C C . GLY A 1 179 ? -15.883 -1.020 8.727 1.00 98.00 179 GLY A C 1
ATOM 1426 O O . GLY A 1 179 ? -15.114 -1.970 8.866 1.00 98.00 179 GLY A O 1
ATOM 1427 N N . LYS A 1 180 ? -16.852 -1.010 7.798 1.00 98.06 180 LYS A N 1
ATOM 1428 C CA . LYS A 1 180 ? -17.048 -2.116 6.846 1.00 98.06 180 LYS A CA 1
ATOM 1429 C C . LYS A 1 180 ? -15.788 -2.367 6.008 1.00 98.06 180 LYS A C 1
ATOM 1431 O O . LYS A 1 180 ? -15.297 -3.488 5.989 1.00 98.06 180 LYS A O 1
ATOM 1436 N N . LEU A 1 181 ? -15.236 -1.326 5.382 1.00 98.44 181 LEU A N 1
ATOM 1437 C CA . LEU A 1 181 ? -14.070 -1.455 4.499 1.00 98.44 181 LEU A CA 1
ATOM 1438 C C . LEU A 1 181 ? -12.807 -1.922 5.234 1.00 98.44 181 LEU A C 1
ATOM 1440 O O . LEU A 1 181 ? -12.011 -2.663 4.665 1.00 98.44 181 LEU A O 1
ATOM 1444 N N . TYR A 1 182 ? -12.608 -1.533 6.497 1.00 98.31 182 TYR A N 1
ATOM 1445 C CA . TYR A 1 182 ? -11.534 -2.108 7.307 1.00 98.31 182 TYR A CA 1
ATOM 1446 C C . TYR A 1 182 ? -11.741 -3.608 7.536 1.00 98.31 182 TYR A C 1
ATOM 1448 O O . TYR A 1 182 ? -10.772 -4.355 7.453 1.00 98.31 182 TYR A O 1
ATOM 1456 N N . GLY A 1 183 ? -12.980 -4.047 7.784 1.00 97.75 183 GLY A N 1
ATOM 1457 C CA . GLY A 1 183 ? -13.330 -5.469 7.835 1.00 97.75 183 GLY A CA 1
ATOM 1458 C C . GLY A 1 183 ? -12.978 -6.188 6.534 1.00 97.75 183 GLY A C 1
ATOM 1459 O O . GLY A 1 183 ? -12.213 -7.146 6.568 1.00 97.75 183 GLY A O 1
ATOM 1460 N N . ASP A 1 184 ? -13.419 -5.646 5.396 1.00 97.69 184 ASP A N 1
ATOM 1461 C CA . ASP A 1 184 ? -13.146 -6.217 4.071 1.00 97.69 184 ASP A CA 1
ATOM 1462 C C . ASP A 1 184 ? -11.625 -6.327 3.797 1.00 97.69 184 ASP A C 1
ATOM 1464 O O . ASP A 1 184 ? -11.157 -7.309 3.216 1.00 97.69 184 ASP A O 1
ATOM 1468 N N . ILE A 1 185 ? -10.820 -5.353 4.253 1.00 97.69 185 ILE A N 1
ATOM 1469 C CA . ILE A 1 185 ? -9.349 -5.418 4.170 1.00 97.69 185 ILE A CA 1
ATOM 1470 C C . ILE A 1 185 ? -8.784 -6.548 5.043 1.00 97.69 185 ILE A C 1
ATOM 1472 O O . ILE A 1 185 ? -7.893 -7.267 4.585 1.00 97.69 185 ILE A O 1
ATOM 1476 N N . LEU A 1 186 ? -9.249 -6.708 6.287 1.00 96.69 186 LEU A N 1
ATOM 1477 C CA . LEU A 1 186 ? -8.768 -7.790 7.156 1.00 96.69 186 LEU A CA 1
ATOM 1478 C C . LEU A 1 186 ? -9.127 -9.163 6.588 1.00 96.69 186 LEU A C 1
ATOM 1480 O O . LEU A 1 186 ? -8.247 -10.016 6.519 1.00 96.69 186 LEU A O 1
ATOM 1484 N N . ASP A 1 187 ? -10.348 -9.333 6.078 1.00 95.50 187 ASP A N 1
ATOM 1485 C CA . ASP A 1 187 ? -10.785 -10.576 5.434 1.00 95.50 187 ASP A CA 1
ATOM 1486 C C . ASP A 1 187 ? -9.893 -10.928 4.228 1.00 95.50 187 ASP A C 1
ATOM 1488 O O . ASP A 1 187 ? -9.508 -12.084 4.036 1.00 95.50 187 ASP A O 1
ATOM 1492 N N . CYS A 1 188 ? -9.472 -9.926 3.444 1.00 94.75 188 CYS A N 1
ATOM 1493 C CA . CYS A 1 188 ? -8.494 -10.128 2.371 1.00 94.75 188 CYS A CA 1
ATOM 1494 C C . CYS A 1 188 ? -7.139 -10.614 2.904 1.00 94.75 188 CYS A C 1
ATOM 1496 O O . CYS A 1 188 ? -6.535 -11.529 2.332 1.00 94.75 188 CYS A O 1
ATOM 1498 N N . LEU A 1 189 ? -6.642 -9.988 3.974 1.00 94.44 189 LEU A N 1
ATOM 1499 C CA . LEU A 1 189 ? -5.354 -10.318 4.592 1.00 94.44 189 LEU A CA 1
ATOM 1500 C C . LEU A 1 189 ? -5.367 -11.682 5.289 1.00 94.44 189 LEU A C 1
ATOM 1502 O O . LEU A 1 189 ? -4.317 -12.312 5.389 1.00 94.44 189 LEU A O 1
ATOM 1506 N N . ASP A 1 190 ? -6.529 -12.141 5.743 1.00 94.06 190 ASP A N 1
ATOM 1507 C CA . ASP A 1 190 ? -6.723 -13.441 6.382 1.00 94.06 190 ASP A CA 1
ATOM 1508 C C . ASP A 1 190 ? -6.728 -14.619 5.407 1.00 94.06 190 ASP A C 1
ATOM 1510 O O . ASP A 1 190 ? -6.595 -15.766 5.833 1.00 94.06 190 ASP A O 1
ATOM 1514 N N . SER A 1 191 ? -6.841 -14.356 4.103 1.00 92.38 191 SER A N 1
ATOM 1515 C CA . SER A 1 191 ? -6.749 -15.402 3.087 1.00 92.38 191 SER A CA 1
ATOM 1516 C C . SER A 1 191 ? -5.385 -16.108 3.097 1.00 92.38 191 SER A C 1
ATOM 1518 O O . SER A 1 191 ? -4.334 -15.493 3.300 1.00 92.38 191 SER A O 1
ATOM 1520 N N . ASP A 1 192 ? -5.380 -17.401 2.756 1.00 91.12 192 ASP A N 1
ATOM 1521 C CA . ASP A 1 192 ? -4.168 -18.240 2.696 1.00 91.12 192 ASP A CA 1
ATOM 1522 C C . ASP A 1 192 ? -3.118 -17.754 1.680 1.00 91.12 192 ASP A C 1
ATOM 1524 O O . ASP A 1 192 ? -1.969 -18.210 1.671 1.00 91.12 192 ASP A O 1
ATOM 1528 N N . ARG A 1 193 ? -3.491 -16.797 0.821 1.00 92.44 193 ARG A N 1
ATOM 1529 C CA . ARG A 1 193 ? -2.577 -16.123 -0.102 1.00 92.44 193 ARG A CA 1
ATOM 1530 C C . ARG A 1 193 ? -1.458 -15.406 0.658 1.00 92.44 193 ARG A C 1
ATOM 1532 O O . ARG A 1 193 ? -0.293 -15.521 0.262 1.00 92.44 193 ARG A O 1
ATOM 1539 N N . TYR A 1 194 ? -1.798 -14.689 1.733 1.00 93.44 194 TYR A N 1
ATOM 1540 C CA . TYR A 1 194 ? -0.854 -13.851 2.468 1.00 93.44 194 TYR A CA 1
ATOM 1541 C C . TYR A 1 194 ? -0.026 -14.654 3.471 1.00 93.44 194 TYR A C 1
ATOM 1543 O O . TYR A 1 194 ? -0.519 -15.255 4.433 1.00 93.44 194 TYR A O 1
ATOM 1551 N N . GLU A 1 195 ? 1.288 -14.594 3.289 1.00 93.00 195 GLU A N 1
ATOM 1552 C CA . GLU A 1 195 ? 2.237 -15.098 4.270 1.00 93.00 195 GLU A CA 1
ATOM 1553 C C . GLU A 1 195 ? 2.103 -14.354 5.597 1.00 93.00 195 GLU A C 1
ATOM 1555 O O . GLU A 1 195 ? 1.800 -13.159 5.642 1.00 93.00 195 GLU A O 1
ATOM 1560 N N . GLN A 1 196 ? 2.400 -15.061 6.687 1.00 89.56 196 GLN A N 1
ATOM 1561 C CA . GLN A 1 196 ? 2.345 -14.507 8.037 1.00 89.56 196 GLN A CA 1
ATOM 1562 C C . GLN A 1 196 ? 3.143 -13.202 8.161 1.00 89.56 196 GLN A C 1
ATOM 1564 O O . GLN A 1 196 ? 2.650 -12.227 8.718 1.00 89.56 196 GLN A O 1
ATOM 1569 N N . SER A 1 197 ? 4.333 -13.138 7.558 1.00 88.62 197 SER A N 1
ATOM 1570 C CA . SER A 1 197 ? 5.145 -11.925 7.610 1.00 88.62 197 SER A CA 1
ATOM 1571 C C . SER A 1 197 ? 4.532 -10.748 6.851 1.00 88.62 197 SER A C 1
ATOM 1573 O O . SER A 1 197 ? 4.785 -9.608 7.221 1.00 88.62 197 SER A O 1
ATOM 1575 N N . GLU A 1 198 ? 3.744 -10.973 5.792 1.00 89.38 198 GLU A N 1
ATOM 1576 C CA . GLU A 1 198 ? 3.022 -9.876 5.127 1.00 89.38 198 GLU A CA 1
ATOM 1577 C C . GLU A 1 198 ? 1.848 -9.394 5.986 1.00 89.38 198 GLU A C 1
ATOM 1579 O O . GLU A 1 198 ? 1.669 -8.184 6.152 1.00 89.38 198 GLU A O 1
ATOM 1584 N N . ARG A 1 199 ? 1.124 -10.324 6.626 1.00 90.44 199 ARG A N 1
ATOM 1585 C CA . ARG A 1 199 ? 0.082 -9.998 7.612 1.00 90.44 199 ARG A CA 1
ATOM 1586 C C . ARG A 1 199 ? 0.636 -9.160 8.762 1.00 90.44 199 ARG A C 1
ATOM 1588 O O . ARG A 1 199 ? 0.086 -8.104 9.050 1.00 90.44 199 ARG A O 1
ATOM 1595 N N . GLU A 1 200 ? 1.776 -9.538 9.337 1.00 87.69 200 GLU A N 1
ATOM 1596 C CA . GLU A 1 200 ? 2.469 -8.767 10.384 1.00 87.69 200 GLU A CA 1
ATOM 1597 C C . GLU A 1 200 ? 2.690 -7.288 10.013 1.00 87.69 200 GLU A C 1
ATOM 1599 O O . GLU A 1 200 ? 2.706 -6.427 10.895 1.00 87.69 200 GLU A O 1
ATOM 1604 N N . ARG A 1 201 ? 2.861 -6.961 8.720 1.00 85.56 201 ARG A N 1
ATOM 1605 C CA . ARG A 1 201 ? 3.049 -5.570 8.266 1.00 85.56 201 ARG A CA 1
ATOM 1606 C C . ARG A 1 201 ? 1.740 -4.822 8.069 1.00 85.56 201 ARG A C 1
ATOM 1608 O O . ARG A 1 201 ? 1.659 -3.647 8.418 1.00 85.56 201 ARG A O 1
ATOM 1615 N N . LEU A 1 202 ? 0.762 -5.481 7.455 1.00 89.62 202 LEU A N 1
ATOM 1616 C CA . LEU A 1 202 ? -0.433 -4.833 6.914 1.00 89.62 202 LEU A CA 1
ATOM 1617 C C . LEU A 1 202 ? -1.615 -4.842 7.888 1.00 89.62 202 LEU A C 1
ATOM 1619 O O . LEU A 1 202 ? -2.470 -3.962 7.806 1.00 89.62 202 LEU A O 1
ATOM 1623 N N . TYR A 1 203 ? -1.651 -5.806 8.810 1.00 92.75 203 TYR A N 1
ATOM 1624 C CA . TYR A 1 203 ? -2.799 -6.056 9.682 1.00 92.75 203 TYR A CA 1
ATOM 1625 C C . TYR A 1 203 ? -2.928 -5.012 10.796 1.00 92.75 203 TYR A C 1
ATOM 1627 O O . TYR A 1 203 ? -4.029 -4.559 11.096 1.00 92.75 203 TYR A O 1
ATOM 1635 N N . GLY A 1 204 ? -1.801 -4.595 11.390 1.00 92.75 204 GLY A N 1
ATOM 1636 C CA . GLY A 1 204 ? -1.776 -3.786 12.615 1.00 92.75 204 GLY A CA 1
ATOM 1637 C C . GLY A 1 204 ? -2.641 -2.526 12.551 1.00 92.75 204 GLY A C 1
ATOM 1638 O O . GLY A 1 204 ? -3.501 -2.316 13.403 1.00 92.75 204 GLY A O 1
ATOM 1639 N N . TYR A 1 205 ? -2.430 -1.692 11.528 1.00 93.00 205 TYR A N 1
ATOM 1640 C CA . TYR A 1 205 ? -3.139 -0.414 11.395 1.00 93.00 205 TYR A CA 1
ATOM 1641 C C . TYR A 1 205 ? -4.647 -0.610 11.218 1.00 93.00 205 TYR A C 1
ATOM 1643 O O . TYR A 1 205 ? -5.439 -0.015 11.945 1.00 93.00 205 TYR A O 1
ATOM 1651 N N . VAL A 1 206 ? -5.039 -1.481 10.289 1.00 95.94 206 VAL A N 1
ATOM 1652 C CA . VAL A 1 206 ? -6.444 -1.745 9.954 1.00 95.94 206 VAL A CA 1
ATOM 1653 C C . VAL A 1 206 ? -7.176 -2.384 11.129 1.00 95.94 206 VAL A C 1
ATOM 1655 O O . VAL A 1 206 ? -8.261 -1.937 11.497 1.00 95.94 206 VAL A O 1
ATOM 1658 N N . GLY A 1 207 ? -6.554 -3.376 11.765 1.00 96.81 207 GLY A N 1
ATOM 1659 C CA . GLY A 1 207 ? -7.096 -4.059 12.933 1.00 96.81 207 GLY A CA 1
ATOM 1660 C C . GLY A 1 207 ? -7.332 -3.114 14.106 1.00 96.81 207 GLY A C 1
ATOM 1661 O O . GLY A 1 207 ? -8.406 -3.118 14.708 1.00 96.81 207 GLY A O 1
ATOM 1662 N N . TYR A 1 208 ? -6.384 -2.215 14.371 1.00 96.50 208 TYR A N 1
ATOM 1663 C CA . TYR A 1 208 ? -6.552 -1.178 15.385 1.00 96.50 208 TYR A CA 1
ATOM 1664 C C . TYR A 1 208 ? -7.695 -0.206 15.068 1.00 96.50 208 TYR A C 1
ATOM 1666 O O . TYR A 1 208 ? -8.506 0.088 15.951 1.00 96.50 208 TYR A O 1
ATOM 1674 N N . ARG A 1 209 ? -7.808 0.268 13.820 1.00 97.31 209 ARG A N 1
ATOM 1675 C CA . ARG A 1 209 ? -8.905 1.168 13.421 1.00 97.31 209 ARG A CA 1
ATOM 1676 C C . ARG A 1 209 ? -10.268 0.493 13.522 1.00 97.31 209 ARG A C 1
ATOM 1678 O O . ARG A 1 209 ? -11.195 1.092 14.062 1.00 97.31 209 ARG A O 1
ATOM 1685 N N . LEU A 1 210 ? -10.377 -0.766 13.104 1.00 98.06 210 LEU A N 1
ATOM 1686 C CA . LEU A 1 210 ? -11.613 -1.535 13.231 1.00 98.06 210 LEU A CA 1
ATOM 1687 C C . LEU A 1 210 ? -11.978 -1.816 14.699 1.00 98.06 210 LEU A C 1
ATOM 1689 O O . LEU A 1 210 ? -13.144 -1.711 15.077 1.00 98.06 210 LEU A O 1
ATOM 1693 N N . MET A 1 211 ? -10.991 -2.109 15.552 1.00 97.94 211 MET A N 1
ATOM 1694 C CA . MET A 1 211 ? -11.214 -2.244 16.994 1.00 97.94 211 MET A CA 1
ATOM 1695 C C . MET A 1 211 ? -11.781 -0.948 17.590 1.00 97.94 211 MET A C 1
ATOM 1697 O O . MET A 1 211 ? -12.765 -0.996 18.329 1.00 97.94 211 MET A O 1
ATOM 1701 N N . LYS A 1 212 ? -11.189 0.210 17.262 1.00 96.56 212 LYS A N 1
ATOM 1702 C CA . LYS A 1 212 ? -11.684 1.522 17.711 1.00 96.56 212 LYS A CA 1
ATOM 1703 C C . LYS A 1 212 ? -13.107 1.788 17.224 1.00 96.56 212 LYS A C 1
ATOM 1705 O O . LYS A 1 212 ? -13.937 2.201 18.025 1.00 96.56 212 LYS A O 1
ATOM 1710 N N . TYR A 1 213 ? -13.413 1.461 15.969 1.00 97.38 213 TYR A N 1
ATOM 1711 C CA . TYR A 1 213 ? -14.781 1.523 15.457 1.00 97.38 213 TYR A CA 1
ATOM 1712 C C . TYR A 1 213 ? -15.748 0.698 16.324 1.00 97.38 213 TYR A C 1
ATOM 1714 O O . TYR A 1 213 ? -16.753 1.221 16.792 1.00 97.38 213 TYR A O 1
ATOM 1722 N N . TYR A 1 214 ? -15.442 -0.564 16.637 1.00 97.81 214 TYR A N 1
ATOM 1723 C CA . TYR A 1 214 ? -16.336 -1.362 17.483 1.00 97.81 214 TYR A CA 1
ATOM 1724 C C . TYR A 1 214 ? -16.473 -0.825 18.911 1.00 97.81 214 TYR A C 1
ATOM 1726 O O . TYR A 1 214 ? -17.563 -0.904 19.479 1.00 97.81 214 TYR A O 1
ATOM 1734 N N . ILE A 1 215 ? -15.407 -0.257 19.481 1.00 95.62 215 ILE A N 1
ATOM 1735 C CA . ILE A 1 215 ? -15.446 0.416 20.787 1.00 95.62 215 ILE A CA 1
ATOM 1736 C C . ILE A 1 215 ? -16.422 1.597 20.760 1.00 95.62 215 ILE A C 1
ATOM 1738 O O . ILE A 1 215 ? -17.299 1.663 21.622 1.00 95.62 215 ILE A O 1
ATOM 1742 N N . ASP A 1 216 ? -16.306 2.484 19.768 1.00 94.44 216 ASP A N 1
ATOM 1743 C CA . ASP A 1 216 ? -17.139 3.690 19.633 1.00 94.44 216 ASP A CA 1
ATOM 1744 C C . ASP A 1 216 ? -18.640 3.349 19.549 1.00 94.44 216 ASP A C 1
ATOM 1746 O O . ASP A 1 216 ? -19.495 4.100 20.020 1.00 94.44 216 ASP A O 1
ATOM 1750 N N . TYR A 1 217 ? -18.970 2.187 18.981 1.00 94.62 217 TYR A N 1
ATOM 1751 C CA . TYR A 1 217 ? -20.343 1.704 18.825 1.00 94.62 217 TYR A CA 1
ATOM 1752 C C . TYR A 1 217 ? -20.786 0.741 19.943 1.00 94.62 217 TYR A C 1
ATOM 1754 O O . TYR A 1 217 ? -21.874 0.169 19.866 1.00 94.62 217 TYR A O 1
ATOM 1762 N N . GLY A 1 218 ? -19.976 0.556 20.992 1.00 93.69 218 GLY A N 1
ATOM 1763 C CA . GLY A 1 218 ? -20.293 -0.300 22.143 1.00 93.69 218 GLY A CA 1
ATOM 1764 C C . GLY A 1 218 ? -20.258 -1.807 21.854 1.00 93.69 218 GLY A C 1
ATOM 1765 O O . GLY A 1 218 ? -20.718 -2.611 22.663 1.00 93.69 218 GLY A O 1
ATOM 1766 N N . GLN A 1 219 ? -19.703 -2.223 20.715 1.00 95.31 219 GLN A N 1
ATOM 1767 C CA . GLN A 1 219 ? -19.582 -3.624 20.300 1.00 95.31 219 GLN A CA 1
ATOM 1768 C C . GLN A 1 219 ? -18.319 -4.273 20.897 1.00 95.31 219 GLN A C 1
ATOM 1770 O O . GLN A 1 219 ? -17.463 -4.794 20.182 1.00 95.31 219 GLN A O 1
ATOM 1775 N N . TYR A 1 220 ? -18.191 -4.268 22.228 1.00 94.94 220 TYR A N 1
ATOM 1776 C CA . TYR A 1 220 ? -16.955 -4.652 22.929 1.00 94.94 220 TYR A CA 1
ATOM 1777 C C . TYR A 1 220 ? -16.463 -6.077 22.660 1.00 94.94 220 TYR A C 1
ATOM 1779 O O . TYR A 1 220 ? -15.259 -6.309 22.676 1.00 94.94 220 TYR A O 1
ATOM 1787 N N . ASN A 1 221 ? -17.361 -7.035 22.409 1.00 94.75 221 ASN A N 1
ATOM 1788 C CA . ASN A 1 221 ? -16.947 -8.405 22.087 1.00 94.75 221 ASN A CA 1
ATOM 1789 C C . ASN A 1 221 ? -16.231 -8.468 20.729 1.00 94.75 221 ASN A C 1
ATOM 1791 O O . ASN A 1 221 ? -15.174 -9.080 20.633 1.00 94.75 221 ASN A O 1
ATOM 1795 N N . ARG A 1 222 ? -16.760 -7.775 19.711 1.00 96.38 222 ARG A N 1
ATOM 1796 C CA . ARG A 1 222 ? -16.1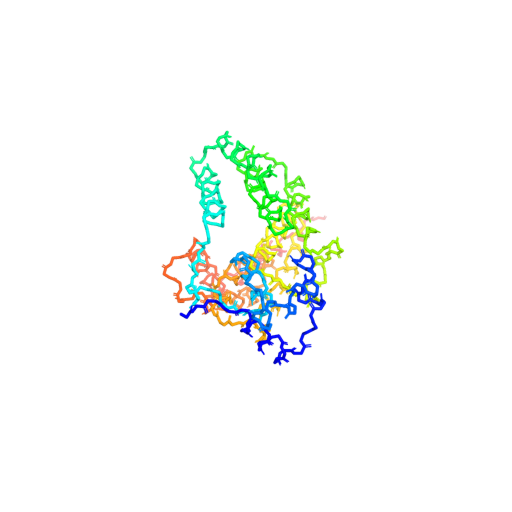30 -7.698 18.382 1.00 96.38 222 ARG A CA 1
ATOM 1797 C C . ARG A 1 222 ? -14.842 -6.886 18.423 1.00 96.38 222 ARG A C 1
ATOM 1799 O O . ARG A 1 222 ? -13.864 -7.252 17.783 1.00 96.38 222 ARG A O 1
ATOM 1806 N N . ALA A 1 223 ? -14.825 -5.808 19.211 1.00 97.31 223 ALA A N 1
ATOM 1807 C CA . ALA A 1 223 ? -13.607 -5.048 19.463 1.00 97.31 223 ALA A CA 1
ATOM 1808 C C . ALA A 1 223 ? -12.515 -5.932 20.080 1.00 97.31 223 ALA A C 1
ATOM 1810 O O . ALA A 1 223 ? -11.381 -5.913 19.613 1.00 97.31 223 ALA A O 1
ATOM 1811 N N . LEU A 1 224 ? -12.861 -6.726 21.098 1.00 96.44 224 LEU A N 1
ATOM 1812 C CA . LEU A 1 224 ? -11.919 -7.621 21.761 1.00 96.44 224 LEU A CA 1
ATOM 1813 C C . LEU A 1 224 ? -11.364 -8.674 20.797 1.00 96.44 224 LEU A C 1
ATOM 1815 O O . LEU A 1 224 ? -10.152 -8.836 20.728 1.00 96.44 224 LEU A O 1
ATOM 1819 N N . GLU A 1 225 ? -12.233 -9.325 20.023 1.00 96.56 225 GLU A N 1
ATOM 1820 C CA . GLU A 1 225 ? -11.846 -10.334 19.031 1.00 96.56 225 GLU A CA 1
ATOM 1821 C C . GLU A 1 225 ? -10.862 -9.771 17.995 1.00 96.56 225 GLU A C 1
ATOM 1823 O O . GLU A 1 225 ? -9.769 -10.310 17.804 1.00 96.56 225 GLU A O 1
ATOM 1828 N N . VAL A 1 226 ? -11.209 -8.641 17.368 1.00 97.38 226 VAL A N 1
ATOM 1829 C CA . VAL A 1 226 ? -10.333 -7.991 16.384 1.00 97.38 226 VAL A CA 1
ATOM 1830 C C . VAL A 1 226 ? -9.042 -7.507 17.035 1.00 97.38 226 VAL A C 1
ATOM 1832 O O . VAL A 1 226 ? -7.971 -7.678 16.455 1.00 97.38 226 VAL A O 1
ATOM 1835 N N . GLY A 1 227 ? -9.115 -6.926 18.232 1.00 96.50 227 GLY A N 1
ATOM 1836 C CA . GLY A 1 227 ? -7.954 -6.432 18.965 1.00 96.50 227 GLY A CA 1
ATOM 1837 C C . GLY A 1 227 ? -6.961 -7.545 19.298 1.00 96.50 227 GLY A C 1
ATOM 1838 O O . GLY A 1 227 ? -5.776 -7.420 18.994 1.00 96.50 227 GLY A O 1
ATOM 1839 N N . GLU A 1 228 ? -7.432 -8.659 19.858 1.00 95.06 228 GLU A N 1
ATOM 1840 C CA . GLU A 1 228 ? -6.590 -9.809 20.206 1.00 95.06 228 GLU A CA 1
ATOM 1841 C C . GLU A 1 228 ? -5.971 -10.451 18.966 1.00 95.06 228 GLU A C 1
ATOM 1843 O O . GLU A 1 228 ? -4.764 -10.697 18.945 1.00 95.06 228 GLU A O 1
ATOM 1848 N N . LYS A 1 229 ? -6.754 -10.634 17.898 1.00 94.88 229 LYS A N 1
ATOM 1849 C CA . LYS A 1 229 ? -6.233 -11.134 16.622 1.00 94.88 229 LYS A CA 1
ATOM 1850 C C . LYS A 1 229 ? -5.171 -10.202 16.037 1.00 94.88 229 LYS A C 1
ATOM 1852 O O . LYS A 1 229 ? -4.105 -10.661 15.633 1.00 94.88 229 LYS A O 1
ATOM 1857 N N . THR A 1 230 ? -5.420 -8.891 16.064 1.00 95.12 230 THR A N 1
ATOM 1858 C CA . THR A 1 230 ? -4.451 -7.871 15.632 1.00 95.12 230 THR A CA 1
ATOM 1859 C C 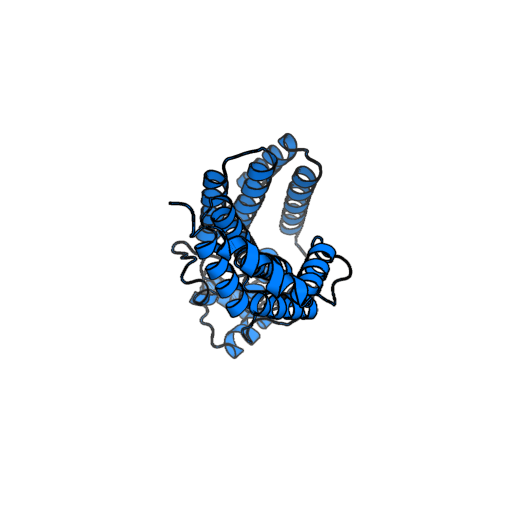. THR A 1 230 ? -3.160 -7.985 16.427 1.00 95.12 230 THR A C 1
ATOM 1861 O O . THR A 1 230 ? -2.088 -8.043 15.831 1.00 95.12 230 THR A O 1
ATOM 1864 N N . TYR A 1 231 ? -3.257 -8.069 17.757 1.00 93.56 231 TYR A N 1
ATOM 1865 C CA . TYR A 1 231 ? -2.108 -8.215 18.644 1.00 93.56 231 TYR A CA 1
ATOM 1866 C C . TYR A 1 231 ? -1.308 -9.483 18.330 1.00 93.56 231 TYR A C 1
ATOM 1868 O O . TYR A 1 231 ? -0.096 -9.402 18.151 1.00 93.56 231 TYR A O 1
ATOM 1876 N N . MET A 1 232 ? -1.973 -10.634 18.174 1.00 91.44 232 MET A N 1
ATOM 1877 C CA . MET A 1 232 ? -1.317 -11.891 17.792 1.00 91.44 232 MET A CA 1
ATOM 1878 C C . MET A 1 232 ? -0.585 -11.778 16.452 1.00 91.44 232 MET A C 1
ATOM 1880 O O . MET A 1 232 ? 0.533 -12.271 16.323 1.00 91.44 232 MET A O 1
ATOM 1884 N N . CYS A 1 233 ? -1.181 -11.097 15.470 1.00 89.62 233 CYS A N 1
ATOM 1885 C CA . CYS A 1 233 ? -0.562 -10.879 14.168 1.00 89.62 233 CYS A CA 1
ATOM 1886 C C . CYS A 1 233 ? 0.664 -9.967 14.221 1.00 89.62 233 CYS A C 1
ATOM 1888 O O . CYS A 1 233 ? 1.500 -10.095 13.341 1.00 89.62 233 CYS A O 1
ATOM 1890 N N . ILE A 1 234 ? 0.793 -9.051 15.187 1.00 88.19 234 ILE A N 1
ATOM 1891 C CA . ILE A 1 234 ? 1.902 -8.078 15.225 1.00 88.19 234 ILE A CA 1
ATOM 1892 C C . ILE A 1 234 ? 2.872 -8.272 16.396 1.00 88.19 234 ILE A C 1
ATOM 1894 O O . ILE A 1 234 ? 3.849 -7.532 16.489 1.00 88.19 234 ILE A O 1
ATOM 1898 N N . ALA A 1 235 ? 2.642 -9.250 17.276 1.00 74.38 235 ALA A N 1
ATOM 1899 C CA . ALA A 1 235 ? 3.422 -9.459 18.500 1.00 74.38 235 ALA A CA 1
ATOM 1900 C C . ALA A 1 235 ? 4.927 -9.691 18.256 1.00 74.38 235 ALA A C 1
ATOM 1902 O O . ALA A 1 235 ? 5.738 -9.411 19.134 1.00 74.38 235 ALA A O 1
ATOM 1903 N N . GLY A 1 236 ? 5.314 -10.157 17.063 1.00 69.38 236 GLY A N 1
ATOM 1904 C CA . GLY A 1 236 ? 6.717 -10.306 16.661 1.00 69.38 236 GLY A CA 1
ATOM 1905 C C . GLY A 1 236 ? 7.428 -8.998 16.284 1.00 69.38 236 GLY A C 1
ATOM 1906 O O . GLY A 1 236 ? 8.628 -9.020 16.020 1.00 69.38 236 GLY A O 1
ATOM 1907 N N . ARG A 1 237 ? 6.726 -7.855 16.229 1.00 72.06 237 ARG A N 1
ATOM 1908 C CA . ARG A 1 237 ? 7.320 -6.554 15.883 1.00 72.06 237 ARG A CA 1
ATOM 1909 C C . ARG A 1 237 ? 7.819 -5.826 17.123 1.00 72.06 237 ARG A C 1
ATOM 1911 O O . ARG A 1 237 ? 7.033 -5.420 17.971 1.00 72.06 237 ARG A O 1
ATOM 1918 N N . GLU A 1 238 ? 9.122 -5.556 17.162 1.00 57.66 238 GLU A N 1
ATOM 1919 C CA . GLU A 1 238 ? 9.764 -4.858 18.285 1.00 57.66 238 GLU A CA 1
ATOM 1920 C C . GLU A 1 238 ? 9.246 -3.426 18.501 1.00 57.66 238 GLU A C 1
ATOM 1922 O O . GLU A 1 238 ? 9.262 -2.928 19.625 1.00 57.66 238 GLU A O 1
ATOM 1927 N N . LYS A 1 239 ? 8.796 -2.738 17.439 1.00 68.12 239 LYS A N 1
ATOM 1928 C CA . LYS A 1 239 ? 8.305 -1.353 17.508 1.00 68.12 239 LYS A CA 1
ATOM 1929 C C . LYS A 1 239 ? 7.139 -1.135 16.550 1.00 68.12 239 LYS A C 1
ATOM 1931 O O . LYS A 1 239 ? 7.282 -1.286 15.338 1.00 68.12 239 LYS A O 1
ATOM 1936 N N . TRP A 1 240 ? 5.993 -0.734 17.093 1.00 80.19 240 TRP A N 1
ATOM 1937 C CA . TRP A 1 240 ? 4.835 -0.304 16.315 1.00 80.19 240 TRP A CA 1
ATOM 1938 C C . TRP A 1 240 ? 4.115 0.845 17.023 1.00 80.19 240 TRP A C 1
ATOM 1940 O O . TRP A 1 240 ? 3.823 0.752 18.214 1.00 80.19 240 TRP A O 1
ATOM 1950 N N . THR A 1 241 ? 3.845 1.928 16.291 1.00 80.50 241 THR A N 1
ATOM 1951 C CA . THR A 1 241 ? 3.408 3.223 16.844 1.00 80.50 241 THR A CA 1
ATOM 1952 C C . THR A 1 241 ? 2.161 3.133 17.722 1.00 80.50 241 THR A C 1
ATOM 1954 O O . THR A 1 241 ? 2.093 3.810 18.739 1.00 80.50 241 THR A O 1
ATOM 1957 N N . PHE A 1 242 ? 1.203 2.274 17.370 1.00 82.06 242 PHE A N 1
ATOM 1958 C CA . PHE A 1 242 ? -0.079 2.153 18.075 1.00 82.06 242 PHE A CA 1
ATOM 1959 C C . PHE A 1 242 ? -0.130 0.954 19.037 1.00 82.06 242 PHE A C 1
ATOM 1961 O O . PHE A 1 242 ? -1.212 0.542 19.449 1.00 82.06 242 PHE A O 1
ATOM 1968 N N . MET A 1 243 ? 1.020 0.358 19.387 1.00 87.50 243 MET A N 1
ATOM 1969 C CA . MET A 1 243 ? 1.057 -0.844 20.232 1.00 87.50 243 MET A CA 1
ATOM 1970 C C . MET A 1 243 ? 0.410 -0.594 21.599 1.00 87.50 243 MET A C 1
ATOM 1972 O O . MET A 1 243 ? -0.407 -1.394 22.048 1.00 87.50 243 MET A O 1
ATOM 1976 N N . THR A 1 244 ? 0.731 0.533 22.236 1.00 88.75 244 THR A N 1
ATOM 1977 C CA . THR A 1 244 ? 0.159 0.907 23.536 1.00 88.75 244 THR A CA 1
ATOM 1978 C C . THR A 1 244 ? -1.355 1.095 23.441 1.00 88.75 244 THR A C 1
ATOM 1980 O O . THR A 1 244 ? -2.091 0.448 24.182 1.00 88.75 244 THR A O 1
ATOM 1983 N N . ASP A 1 245 ? -1.828 1.881 22.467 1.00 91.69 245 ASP A N 1
ATOM 1984 C CA . ASP A 1 245 ? -3.260 2.149 22.267 1.00 91.69 245 ASP A CA 1
ATOM 1985 C C . ASP A 1 245 ? -4.064 0.872 21.973 1.00 91.69 245 ASP A C 1
ATOM 1987 O O . ASP A 1 245 ? -5.226 0.744 22.374 1.00 91.69 245 ASP A O 1
ATOM 1991 N N . LEU A 1 246 ? -3.455 -0.082 21.259 1.00 92.75 246 LEU A N 1
ATOM 1992 C CA . LEU A 1 246 ? -4.050 -1.386 20.984 1.00 92.75 246 LEU A CA 1
ATOM 1993 C C . LEU A 1 246 ? -4.235 -2.186 22.280 1.00 92.75 246 LEU A C 1
ATOM 1995 O O . LEU A 1 246 ? -5.339 -2.654 22.556 1.00 92.75 246 LEU A O 1
ATOM 1999 N N . ILE A 1 247 ? -3.179 -2.316 23.089 1.00 92.62 247 ILE A N 1
ATOM 2000 C CA . ILE A 1 247 ? -3.213 -3.058 24.360 1.00 92.62 247 ILE A CA 1
ATOM 2001 C C . ILE A 1 247 ? -4.215 -2.417 25.329 1.00 92.62 247 ILE A C 1
ATOM 2003 O O . ILE A 1 247 ? -5.010 -3.125 25.951 1.00 92.62 247 ILE A O 1
ATOM 2007 N N . GLU A 1 248 ? -4.235 -1.089 25.426 1.00 92.75 248 GLU A N 1
ATOM 2008 C CA . GLU A 1 248 ? -5.198 -0.364 26.259 1.00 92.75 248 GLU A CA 1
ATOM 2009 C C . GLU A 1 248 ? -6.643 -0.586 25.796 1.00 92.75 248 GLU A C 1
ATOM 2011 O O . GLU A 1 248 ? -7.523 -0.858 26.619 1.00 92.75 248 GLU A O 1
ATOM 2016 N N . GLY A 1 249 ? -6.889 -0.550 24.481 1.00 93.19 249 GLY A N 1
ATOM 2017 C CA . GLY A 1 249 ? -8.198 -0.852 23.901 1.00 93.19 249 GLY A CA 1
ATOM 2018 C C . GLY A 1 249 ? -8.677 -2.272 24.222 1.00 93.19 249 GLY A C 1
ATOM 2019 O O . GLY A 1 249 ? -9.821 -2.455 24.646 1.00 93.19 249 GLY A O 1
ATOM 2020 N N . ILE A 1 250 ? -7.791 -3.267 24.111 1.00 94.31 250 ILE A N 1
ATOM 2021 C CA . ILE A 1 250 ? -8.067 -4.664 24.489 1.00 94.31 250 ILE A CA 1
ATOM 2022 C C . ILE A 1 250 ? -8.391 -4.761 25.985 1.00 94.31 250 ILE A C 1
ATOM 2024 O O . ILE A 1 250 ? -9.404 -5.347 26.374 1.00 94.31 250 ILE A O 1
ATOM 2028 N N . ALA A 1 251 ? -7.559 -4.159 26.840 1.00 93.06 251 ALA A N 1
ATOM 2029 C CA . ALA A 1 251 ? -7.739 -4.188 28.289 1.00 93.06 251 ALA A CA 1
ATOM 2030 C C . ALA A 1 251 ? -9.068 -3.551 28.720 1.00 93.06 251 ALA A C 1
ATOM 2032 O O . ALA A 1 251 ? -9.741 -4.064 29.617 1.00 93.06 251 ALA A O 1
ATOM 2033 N N . MET A 1 252 ? -9.478 -2.466 28.062 1.00 91.25 252 MET A N 1
ATOM 2034 C CA . MET A 1 252 ? -10.775 -1.830 28.279 1.00 91.25 252 MET A CA 1
ATOM 2035 C C . MET A 1 252 ? -11.939 -2.766 27.926 1.00 91.25 252 MET A C 1
ATOM 2037 O O . MET A 1 252 ? -12.859 -2.909 28.730 1.00 91.25 252 MET A O 1
ATOM 2041 N N . CYS A 1 253 ? -11.886 -3.457 26.782 1.00 91.56 253 CYS A N 1
ATOM 2042 C CA . CYS A 1 253 ? -12.957 -4.361 26.337 1.00 91.56 253 CYS A CA 1
ATOM 2043 C C . CYS A 1 253 ? -13.135 -5.605 27.238 1.00 91.56 253 CYS A C 1
ATOM 2045 O O . CYS A 1 253 ? -14.212 -6.214 27.255 1.00 91.56 253 CYS A O 1
ATOM 2047 N N . ARG A 1 254 ? -12.099 -5.972 28.010 1.00 88.06 254 ARG A N 1
ATOM 2048 C CA . ARG A 1 254 ? -12.131 -7.071 28.994 1.00 88.06 254 ARG A CA 1
ATOM 2049 C C . ARG A 1 254 ? -12.838 -6.707 30.306 1.00 88.06 254 ARG A C 1
ATOM 2051 O O . ARG A 1 254 ? -13.274 -7.609 31.019 1.00 88.06 254 ARG A O 1
ATOM 2058 N N . LYS A 1 255 ? -12.964 -5.421 30.658 1.00 83.12 255 LYS A N 1
ATOM 2059 C CA . LYS A 1 255 ? -13.554 -5.004 31.944 1.00 83.12 255 LYS A CA 1
ATOM 2060 C C . LYS A 1 255 ? -15.090 -5.149 31.931 1.00 83.12 255 LYS A C 1
ATOM 2062 O O . LYS A 1 255 ? -15.737 -4.569 31.060 1.00 83.12 255 LYS A O 1
ATOM 2067 N N . PRO A 1 256 ? -15.705 -5.827 32.924 1.00 65.62 256 PRO A N 1
ATOM 2068 C CA . PRO A 1 256 ? -17.165 -5.953 33.021 1.00 65.62 256 PRO A CA 1
ATOM 2069 C C . PRO A 1 256 ? -17.891 -4.606 33.166 1.00 65.62 256 PRO A C 1
ATOM 2071 O O . PRO A 1 256 ? -18.961 -4.414 32.596 1.00 65.62 256 PRO A O 1
ATOM 2074 N N . SER A 1 257 ? -17.290 -3.648 33.879 1.00 54.97 257 SER A N 1
ATOM 2075 C CA . SER A 1 257 ? -17.872 -2.325 34.146 1.00 54.97 257 SER A CA 1
ATOM 2076 C C . SER A 1 257 ? -18.014 -1.449 32.897 1.00 54.97 257 SER A C 1
ATOM 2078 O O . SER A 1 257 ? -18.988 -0.710 32.784 1.00 54.97 257 SER A O 1
ATOM 2080 N N . ALA A 1 258 ? -17.111 -1.578 31.918 1.00 53.69 258 ALA A N 1
ATOM 2081 C CA . ALA A 1 258 ? -17.202 -0.861 30.643 1.00 53.69 258 ALA A CA 1
ATOM 2082 C C . ALA A 1 258 ? -18.417 -1.310 29.808 1.00 53.69 258 ALA A C 1
ATOM 2084 O O . ALA A 1 258 ? -19.015 -0.502 29.103 1.00 53.69 258 ALA A O 1
ATOM 2085 N N . ARG A 1 259 ? -18.839 -2.577 29.951 1.00 53.25 259 ARG A N 1
ATOM 2086 C CA . ARG A 1 259 ? -20.045 -3.120 29.301 1.00 53.25 259 ARG A CA 1
ATOM 2087 C C . ARG A 1 259 ? -21.345 -2.597 29.927 1.00 53.25 259 ARG A C 1
ATOM 2089 O O . ARG A 1 259 ? -22.371 -2.611 29.258 1.00 53.25 259 ARG A O 1
ATOM 2096 N N . MET A 1 260 ? -21.308 -2.143 31.184 1.00 46.84 260 MET A N 1
ATOM 2097 C CA . MET A 1 260 ? -22.480 -1.668 31.938 1.00 46.84 260 MET A CA 1
ATOM 2098 C C . MET A 1 260 ? -22.629 -0.138 31.956 1.00 46.84 260 MET A C 1
ATOM 2100 O O . MET A 1 260 ? -23.758 0.339 31.867 1.00 46.84 260 MET A O 1
ATOM 2104 N N . CYS A 1 261 ? -21.539 0.642 32.017 1.00 47.47 261 CYS A N 1
ATOM 2105 C CA . CYS A 1 261 ? -21.628 2.109 32.142 1.00 47.47 261 CYS A CA 1
ATOM 2106 C C . CYS A 1 261 ? -22.312 2.806 30.949 1.00 47.47 261 CYS A C 1
ATOM 2108 O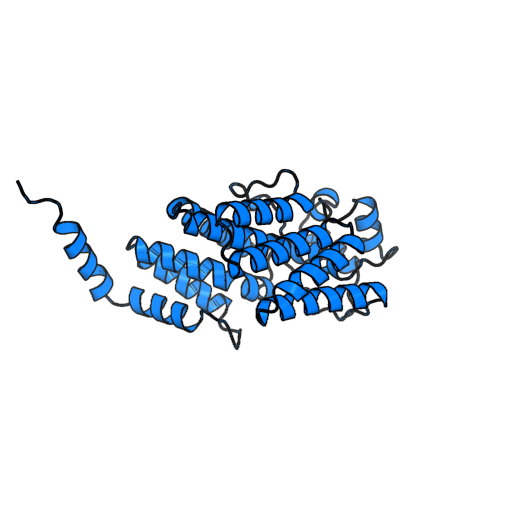 O . CYS A 1 261 ? -23.049 3.765 31.149 1.00 47.47 261 CYS A O 1
ATOM 2110 N N . LEU A 1 262 ? -22.147 2.317 29.715 1.00 46.38 262 LEU A N 1
ATOM 2111 C CA . LEU A 1 262 ? -22.725 2.971 28.526 1.00 46.38 262 LEU A CA 1
ATOM 2112 C C . LEU A 1 262 ? -24.163 2.539 28.199 1.00 46.38 262 LEU A C 1
ATOM 2114 O O . LEU A 1 262 ? -24.859 3.229 27.453 1.00 46.38 262 LEU A O 1
ATOM 2118 N N . ILE A 1 263 ? -24.645 1.444 28.798 1.00 48.50 263 ILE A N 1
ATOM 2119 C CA . ILE A 1 263 ? -26.075 1.095 28.766 1.00 48.50 263 ILE A CA 1
ATOM 2120 C C . ILE A 1 263 ? -26.870 2.111 29.603 1.00 48.50 263 ILE A C 1
ATOM 2122 O O . ILE A 1 263 ? -27.985 2.471 29.232 1.00 48.50 263 ILE A O 1
ATOM 2126 N N . GLN A 1 264 ? -26.282 2.636 30.685 1.00 43.00 264 GLN A N 1
ATOM 2127 C CA . GLN A 1 264 ? -26.918 3.664 31.515 1.00 43.00 264 GLN A CA 1
ATOM 2128 C C . GLN A 1 264 ? -26.931 5.048 30.845 1.00 43.00 264 GLN A C 1
ATOM 2130 O O . GLN A 1 264 ? -27.937 5.745 30.940 1.00 43.00 264 GLN A O 1
ATOM 2135 N N . GLU A 1 265 ? -25.893 5.431 30.094 1.00 42.12 265 GLU A N 1
ATOM 2136 C CA . GLU A 1 265 ? -25.874 6.729 29.392 1.00 42.12 265 GLU A CA 1
ATOM 2137 C C . GLU A 1 265 ? -26.823 6.787 28.181 1.00 42.12 265 GLU A C 1
ATOM 2139 O O . GLU A 1 265 ? -27.455 7.818 27.954 1.00 42.12 265 GLU A O 1
ATOM 2144 N N . LYS A 1 266 ? -27.010 5.684 27.437 1.00 46.47 266 LYS A N 1
ATOM 2145 C CA . LYS A 1 266 ? -27.989 5.628 26.328 1.00 46.47 266 LYS A CA 1
ATOM 2146 C C . LYS A 1 266 ? -29.433 5.371 26.781 1.00 46.47 266 LYS A C 1
ATOM 2148 O O . LYS A 1 266 ? -30.355 5.608 26.006 1.00 46.47 266 LYS A O 1
ATOM 2153 N N . GLY A 1 267 ? -29.644 4.924 28.021 1.00 38.16 267 GLY A N 1
ATOM 2154 C CA . GLY A 1 267 ? -30.973 4.740 28.618 1.00 38.16 267 GLY A CA 1
ATOM 2155 C C . GLY A 1 267 ? -31.619 6.022 29.162 1.00 38.16 267 GLY A C 1
ATOM 2156 O O . GLY A 1 267 ? -32.823 6.035 29.399 1.00 38.16 267 GLY A O 1
ATOM 2157 N N . CYS A 1 268 ? -30.855 7.108 29.330 1.00 39.19 268 CYS A N 1
ATOM 2158 C CA . CYS A 1 268 ? -31.343 8.362 29.923 1.00 39.19 268 CYS A CA 1
ATOM 2159 C C . CYS A 1 268 ? -31.850 9.413 28.914 1.00 39.19 268 CYS A C 1
ATOM 2161 O O . CYS A 1 268 ? -32.238 10.498 29.333 1.00 39.19 268 CYS A O 1
ATOM 2163 N N . GLN A 1 269 ? -31.893 9.127 27.605 1.00 39.59 269 GLN A N 1
ATOM 2164 C CA . GLN A 1 269 ? -32.400 10.071 26.585 1.00 39.59 269 GLN A CA 1
ATOM 2165 C C . GLN A 1 269 ? -33.846 9.812 26.125 1.00 39.59 269 GLN A C 1
ATOM 2167 O O . GLN A 1 269 ? -34.281 10.363 25.118 1.00 39.59 269 GLN A O 1
ATOM 2172 N N . CYS A 1 270 ? -34.622 8.999 26.845 1.00 41.16 270 CYS A N 1
ATOM 2173 C CA . CYS A 1 270 ? -36.022 8.729 26.494 1.00 41.16 270 CYS A CA 1
ATOM 2174 C C . CYS A 1 270 ? -37.000 8.927 27.655 1.00 41.16 270 CYS A C 1
ATOM 2176 O O . CYS A 1 270 ? -37.954 8.174 27.730 1.00 41.16 270 CYS A O 1
ATOM 2178 N N . TYR A 1 271 ? -36.805 9.914 28.536 1.00 39.91 271 TYR A N 1
ATOM 2179 C CA . TYR A 1 271 ? -37.882 10.417 29.405 1.00 39.91 271 TYR A CA 1
ATOM 2180 C C . TYR A 1 271 ? -37.628 11.875 29.807 1.00 39.91 271 TYR A C 1
ATOM 2182 O O . TYR A 1 271 ? -37.117 12.143 30.888 1.00 39.91 271 TYR A O 1
ATOM 2190 N N . THR A 1 272 ? -38.024 12.809 28.946 1.00 36.19 272 THR A N 1
ATOM 2191 C CA . THR A 1 272 ? -38.443 14.160 29.346 1.00 36.19 272 THR A CA 1
ATOM 2192 C C . THR A 1 272 ? -39.512 14.623 28.363 1.00 36.19 272 THR A C 1
ATOM 2194 O O . THR A 1 272 ? -39.174 14.935 27.224 1.00 36.19 272 THR A O 1
ATOM 2197 N N . GLU A 1 273 ? -40.748 14.605 28.872 1.00 36.22 273 GLU A N 1
ATOM 2198 C CA . GLU A 1 273 ? -41.985 15.288 28.432 1.00 36.22 273 GLU A CA 1
ATOM 2199 C C . GLU A 1 273 ? -42.564 14.994 27.038 1.00 36.22 273 GLU A C 1
ATOM 2201 O O . GLU A 1 273 ? -41.991 15.406 26.007 1.00 36.22 273 GLU A O 1
#

Mean predicted aligned error: 5.99 Å

Solvent-accessible surface area (backbone atoms only — not comparable to full-atom values): 14777 Å² total; per-residue (Å²): 88,73,73,54,39,43,60,48,43,56,52,34,58,74,69,70,55,52,59,61,70,68,22,50,48,74,50,50,47,74,52,49,54,31,17,32,70,61,78,35,86,66,58,67,72,55,46,42,43,51,35,21,33,60,24,40,72,58,83,69,40,50,77,89,66,54,73,68,57,43,51,50,50,51,50,53,51,51,32,52,51,24,49,77,72,65,38,57,68,61,22,53,52,46,50,54,54,50,56,74,77,50,83,53,34,65,61,50,22,52,50,23,51,56,50,28,52,50,36,58,79,71,69,50,57,57,66,60,36,34,52,35,27,50,55,20,46,31,41,38,36,76,85,70,52,79,96,51,51,76,82,58,70,52,18,67,67,49,46,50,39,50,55,53,35,40,50,32,39,32,75,71,68,42,47,69,62,25,39,50,51,34,48,52,51,49,58,52,50,68,34,88,58,36,37,68,73,43,36,37,68,62,39,44,65,43,27,47,53,36,20,49,48,25,48,78,72,68,38,33,70,62,15,32,53,38,30,51,52,27,46,68,50,32,67,88,53,94,78,59,96,58,52,65,62,43,53,52,52,34,57,49,46,69,40,72,64,64,72,50,58,58,57,56,65,70,62,66,80,79,80,80,135

Foldseek 3Di:
DADALLVLVVLCVVVVHDLCQLCFLLHDSVVSVCRNVRVDPDLLLSSQFSQVLLQDDDPVHDYDHDPVSVVLVVLLVQLVVCLVVVVLVVNVVSLVVQVVVDDRLSSQLSSLVSVLSSCVVVVHALVVSLVSLVVSLCSRVVPDDLVPPLVHRGGPSNLVSSLSNLVSCVVVVVLVVSLVSLVVSVVSCPDPSHDLVSLLVRLQSSLLSNLVSCLVVLVLVVSLVSLVVSCVSNVPPPDDPCNVVSVVSNVLSPDPVNSPPVVVVVVPPPDDD

pLDDT: mean 90.81, std 13.54, range [36.19, 98.5]

Sequence (273 aa):
MFYSGKFIGDVRNTQNIKLAELAQGLCSTAQLARIESGVRSAEKLLFDSLYERLGKNTERFTAYLDCDEYERLLARIRICCCIDEGRYSDAREQIAAYRKATKNNIHMQYLCLAECELMQKTGSSVSACKDKLMEGIRCTYPEFDIDNIAGYYLSRLEMLLVQQYVNCIEQSGQKDRAGKLYGDILDCLDSDRYEQSERERLYGYVGYRLMKYYIDYGQYNRALEVGEKTYMCIAGREKWTFMTDLIEGIAMCRKPSARMCLIQEKGCQCYTE